Protein AF-A0A0K2TD18-F1 (afdb_monomer_lite)

Organism: Lepeophtheirus salmonis (NCBI:txid72036)

pLDDT: mean 83.86, std 19.03, range [32.25, 98.62]

Secondary structure (DSSP, 8-state):
-TTTTGGG-SB--HHHHHHHHHHHHHHHHHS---HHHHHHHHHHHHHHHH-S--BHHHHHHHHHHHHHHH-TTTTS-SS-STT--SSTTSSHHHHHHHHHHHHHHHHHHHH--GGGGSTT---HHHHHHHHHHHHT-S-HHHHHHHHHHHHHH-S---SHHHHHHHHHHHHHHHHHHHTT-TTS-TTS---SSSPTTT-GGGG-SS-SEEETTEEE-HHHHHHHHHHHHSGGGS-------PPPP---HHHHHHHHHHHTT----HHHHHHHHHHHHTT--

Foldseek 3Di:
DLQDQLLPDQWDDQLLLVLLLLLLVLCLQQPPADPLVNVLSVQLNVVSVVDSIDGSVVSNVSNVVSCVVRVRCPLPDPADDPQHFPDPLAGPPVVVLLLVLLSSLLSCLVVHAPQLVDPPGAGSSQSSNLSCLCNGVPPPVVSVLLVVLLVVVPDGDSHSLVSNVSSLQSVLVVLVVCAVPPRAGPVHGRDSPPDCVLQVQQQDPVAPDDGPNGGGNSVSVSVSSSVCNPPVNDPPPPPPCPDDDDDDPLVVVLSVCSNVVVDPDPVVNVVSVVVVVVVVD

Radius of gyration: 20.21 Å; chains: 1; bounding box: 44×47×54 Å

Sequence (281 aa):
MLTVEVPMYSKMKEGRYASLRFFLTTLIKYLPLRIEILRTILELRNLVDEQSSFNKTVYQNKLNELNEKYDPFSRTPSEWKGCKGSSPYFRGYPCGVWTLFHVLSVSSFIHGDPMLMSEVSSSTVAMAILEYVKNFFSCRHCAKNFMKKVDSIGHLPSNPTDVILWIWKIHNMANEKLRGDPTEDPKHLKIIWPSETNCPKCRSSEGSLEALGYDWSKKELIDYITNVYKEESINRLSATLVPKEQGNDDEDKLVTDILDGNLGSKEAIIKRLRKYCSKFA

Structure (mmCIF, N/CA/C/O backbone):
data_AF-A0A0K2TD18-F1
#
_entry.id   AF-A0A0K2TD18-F1
#
loop_
_atom_site.group_PDB
_atom_site.id
_atom_site.type_symbol
_atom_site.label_atom_id
_atom_site.label_alt_id
_atom_site.label_comp_id
_atom_site.label_asym_id
_atom_site.label_entity_id
_atom_site.label_seq_id
_atom_site.pdbx_PDB_ins_code
_atom_site.Cartn_x
_atom_site.Cartn_y
_atom_site.Cartn_z
_atom_site.occupancy
_atom_site.B_iso_or_equiv
_atom_site.auth_seq_id
_atom_site.auth_comp_id
_atom_site.auth_asym_id
_atom_site.auth_atom_id
_atom_site.pdbx_PDB_model_num
ATOM 1 N N . MET A 1 1 ? -9.717 -0.403 3.807 1.00 92.69 1 MET A N 1
ATOM 2 C CA . MET A 1 1 ? -8.908 -0.826 4.968 1.00 92.69 1 MET A CA 1
ATOM 3 C C . MET A 1 1 ? -9.626 -0.552 6.287 1.00 92.69 1 MET A C 1
ATOM 5 O O . MET A 1 1 ? -10.265 -1.470 6.784 1.00 92.69 1 MET A O 1
ATOM 9 N N . LEU A 1 2 ? -9.611 0.681 6.814 1.00 92.31 2 LEU A N 1
ATOM 10 C CA . LEU A 1 2 ? -10.117 1.004 8.164 1.00 92.31 2 LEU A CA 1
ATOM 11 C C . LEU A 1 2 ? -11.630 0.803 8.342 1.00 92.31 2 LEU A C 1
ATOM 13 O O . LEU A 1 2 ? -12.069 0.279 9.354 1.00 92.31 2 LEU A O 1
ATOM 17 N N . THR A 1 3 ? -12.430 1.174 7.344 1.00 91.12 3 THR A N 1
ATOM 18 C CA . THR A 1 3 ? -13.898 1.206 7.468 1.00 91.12 3 THR A CA 1
ATOM 19 C C . THR A 1 3 ? -14.592 -0.120 7.158 1.00 91.12 3 THR A C 1
ATOM 21 O O . THR A 1 3 ? -15.743 -0.316 7.535 1.00 91.12 3 THR A O 1
ATOM 24 N N . VAL A 1 4 ? -13.902 -1.041 6.479 1.00 91.56 4 VAL A N 1
ATOM 25 C CA . VAL A 1 4 ? -14.486 -2.298 5.981 1.00 91.56 4 VAL A CA 1
ATOM 26 C C . VAL A 1 4 ? -13.697 -3.501 6.482 1.00 91.56 4 VAL A C 1
ATOM 28 O O . VAL A 1 4 ? -14.215 -4.292 7.260 1.00 91.56 4 VAL A O 1
ATOM 31 N N . GLU A 1 5 ? -12.430 -3.639 6.083 1.00 93.06 5 GLU A N 1
ATOM 32 C CA . GLU A 1 5 ? -11.642 -4.854 6.343 1.00 93.06 5 GLU A CA 1
ATOM 33 C C . GLU A 1 5 ? -11.299 -5.053 7.821 1.00 93.06 5 GLU A C 1
ATOM 35 O O . GLU A 1 5 ? -11.377 -6.172 8.324 1.00 93.06 5 GLU A O 1
ATOM 40 N N . VAL A 1 6 ? -10.962 -3.979 8.538 1.00 90.06 6 VAL A N 1
ATOM 41 C CA . VAL A 1 6 ? -10.694 -4.053 9.981 1.00 90.06 6 VAL A CA 1
ATOM 42 C C . VAL A 1 6 ? -11.944 -4.492 10.770 1.00 90.06 6 VAL A C 1
ATOM 44 O O . VAL A 1 6 ? -11.863 -5.498 11.482 1.00 90.06 6 VAL A O 1
ATOM 47 N N . PRO A 1 7 ? -13.123 -3.852 10.616 1.00 88.31 7 PRO A N 1
ATOM 48 C CA . PRO A 1 7 ? -14.338 -4.257 11.325 1.00 88.31 7 PRO A CA 1
ATOM 49 C C . PRO A 1 7 ? -15.033 -5.503 10.748 1.00 88.31 7 PRO A C 1
ATOM 51 O O . PRO A 1 7 ? -16.073 -5.907 11.269 1.00 88.31 7 PRO A O 1
ATOM 54 N N . MET A 1 8 ? -14.517 -6.154 9.696 1.00 85.50 8 MET A N 1
ATOM 55 C CA . MET A 1 8 ? -15.109 -7.406 9.189 1.00 85.50 8 MET A CA 1
ATOM 56 C C . MET A 1 8 ? -15.037 -8.555 10.207 1.00 85.50 8 MET A C 1
ATOM 58 O O . MET A 1 8 ? -15.851 -9.477 10.149 1.00 85.50 8 MET A O 1
ATOM 62 N N . TYR A 1 9 ? -14.098 -8.515 11.153 1.00 77.19 9 TYR A N 1
ATOM 63 C CA . TYR A 1 9 ? -13.868 -9.597 12.108 1.00 77.19 9 TYR A CA 1
ATOM 64 C C . TYR A 1 9 ? -14.636 -9.371 13.413 1.00 77.19 9 TYR A C 1
ATOM 66 O O . TYR A 1 9 ? -14.391 -8.409 14.133 1.00 77.19 9 TYR A O 1
ATOM 74 N N . SER A 1 10 ? -15.544 -10.293 13.747 1.00 66.12 10 SER A N 1
ATOM 75 C CA . SER A 1 10 ? -16.427 -10.195 14.923 1.00 66.12 10 SER A CA 1
ATOM 76 C C . SER A 1 10 ? -15.686 -10.213 16.266 1.00 66.12 10 SER A C 1
ATOM 78 O O . SER A 1 10 ? -16.084 -9.511 17.196 1.00 66.12 10 SER A O 1
ATOM 80 N N . LYS A 1 11 ? -14.597 -10.987 16.362 1.00 69.31 11 LYS A N 1
ATOM 81 C CA . LYS A 1 11 ? -13.680 -11.021 17.511 1.00 69.31 11 LYS A CA 1
ATOM 82 C C . LYS A 1 11 ? -12.247 -10.761 17.045 1.00 69.31 11 LYS A C 1
ATOM 84 O O . LYS A 1 11 ? -11.697 -11.537 16.249 1.00 69.31 11 LYS A O 1
ATOM 89 N N . MET A 1 12 ? -11.628 -9.700 17.559 1.00 70.44 12 MET A N 1
ATOM 90 C CA . MET A 1 12 ? -10.191 -9.481 17.409 1.00 70.44 12 MET A CA 1
ATOM 91 C C . MET A 1 12 ? -9.455 -10.326 18.450 1.00 70.44 12 MET A C 1
ATOM 93 O O . MET A 1 12 ? -9.564 -10.085 19.646 1.00 70.44 12 MET A O 1
ATOM 97 N N . LYS A 1 13 ? -8.752 -11.368 17.994 1.00 69.44 13 LYS A N 1
ATOM 98 C CA . LYS A 1 13 ? -7.826 -12.132 18.843 1.00 69.44 13 LYS A CA 1
ATOM 99 C C . LYS A 1 13 ? -6.552 -11.306 19.069 1.00 69.44 13 LYS A C 1
ATOM 101 O O . LYS A 1 13 ? -6.218 -10.493 18.209 1.00 69.44 13 LYS A O 1
ATOM 106 N N . GLU A 1 14 ? -5.824 -11.584 20.147 1.00 66.19 14 GLU A N 1
ATOM 107 C CA . GLU A 1 14 ? -4.591 -10.886 20.563 1.00 66.19 14 GLU A CA 1
ATOM 108 C C . GLU A 1 14 ? -3.586 -10.647 19.416 1.00 66.19 14 GLU A C 1
ATOM 110 O O . GLU A 1 14 ? -3.087 -9.539 19.238 1.00 66.19 14 GLU A O 1
ATOM 115 N N . GLY A 1 15 ? -3.374 -11.636 18.538 1.00 73.62 15 GLY A N 1
ATOM 116 C CA . GLY A 1 15 ? -2.503 -11.463 17.367 1.00 73.62 15 GLY A CA 1
ATOM 117 C C . GLY A 1 15 ? -2.979 -10.377 16.389 1.00 73.62 15 GLY A C 1
ATOM 118 O O . GLY A 1 15 ? -2.179 -9.563 15.948 1.00 73.62 15 GLY A O 1
ATOM 119 N N . ARG A 1 16 ? -4.287 -10.293 16.096 1.00 80.25 16 ARG A N 1
ATOM 120 C CA . ARG A 1 16 ? -4.836 -9.272 15.177 1.00 80.25 16 ARG A CA 1
ATOM 121 C C . ARG A 1 16 ? -4.736 -7.868 15.757 1.00 80.25 16 ARG A C 1
ATOM 123 O O . ARG A 1 16 ? -4.552 -6.913 15.010 1.00 80.25 16 ARG A O 1
ATOM 130 N N . TYR A 1 17 ? -4.870 -7.759 17.073 1.00 81.88 17 TYR A N 1
ATOM 131 C CA . TYR A 1 17 ? -4.718 -6.510 17.800 1.00 81.88 17 TYR A CA 1
ATOM 132 C C . TYR A 1 17 ? -3.316 -5.925 17.605 1.00 81.88 17 TYR A C 1
ATOM 134 O O . TYR A 1 17 ? -3.177 -4.786 17.156 1.00 81.88 17 TYR A O 1
ATOM 142 N N . ALA A 1 18 ? -2.287 -6.735 17.867 1.00 84.88 18 ALA A N 1
ATOM 143 C CA . ALA A 1 18 ? -0.902 -6.317 17.713 1.00 84.88 18 ALA A CA 1
ATOM 144 C C . ALA A 1 18 ? -0.615 -5.918 16.257 1.00 84.88 18 ALA A C 1
ATOM 146 O O . ALA A 1 18 ? -0.030 -4.862 16.014 1.00 84.88 18 ALA A O 1
ATOM 147 N N . SER A 1 19 ? -1.118 -6.696 15.289 1.00 89.12 19 SER A N 1
ATOM 148 C CA . SER A 1 19 ? -1.010 -6.377 13.861 1.00 89.12 19 SER A CA 1
ATOM 149 C C . SER A 1 19 ? -1.684 -5.048 13.506 1.00 89.12 19 SER A C 1
ATOM 151 O O . SER A 1 19 ? -1.110 -4.260 12.758 1.00 89.12 19 SER A O 1
ATOM 153 N N . LEU A 1 20 ? -2.882 -4.765 14.035 1.00 91.19 20 LEU A N 1
ATOM 154 C CA . LEU A 1 20 ? -3.583 -3.506 13.773 1.00 91.19 20 LEU A CA 1
ATOM 155 C C . LEU A 1 20 ? -2.832 -2.324 14.379 1.00 91.19 20 LEU A C 1
ATOM 157 O O . LEU A 1 20 ? -2.574 -1.348 13.681 1.00 91.19 20 LEU A O 1
ATOM 161 N N . ARG A 1 21 ? -2.440 -2.426 15.652 1.00 90.56 21 ARG A N 1
ATOM 162 C CA . ARG A 1 21 ? -1.649 -1.408 16.349 1.00 90.56 21 ARG A CA 1
ATOM 163 C C . ARG A 1 21 ? -0.390 -1.050 15.563 1.00 90.56 21 ARG A C 1
ATOM 165 O O . ARG A 1 21 ? -0.095 0.125 15.332 1.00 90.56 21 ARG A O 1
ATOM 172 N N . PHE A 1 22 ? 0.337 -2.079 15.138 1.00 91.44 22 PHE A N 1
ATOM 173 C CA . PHE A 1 22 ? 1.562 -1.944 14.366 1.00 91.44 22 PHE A CA 1
ATOM 174 C C . PHE A 1 22 ? 1.307 -1.312 12.992 1.00 91.44 22 PHE A C 1
ATOM 176 O O . PHE A 1 22 ? 2.011 -0.379 12.598 1.00 91.44 22 PHE A O 1
ATOM 183 N N . PHE A 1 23 ? 0.250 -1.737 12.297 1.00 95.50 23 PHE A N 1
ATOM 184 C CA . PHE A 1 23 ? -0.139 -1.165 11.013 1.00 95.50 23 PHE A CA 1
ATOM 185 C C . PHE A 1 23 ? -0.527 0.317 11.125 1.00 95.50 23 PHE A C 1
ATOM 187 O O . PHE A 1 23 ? 0.007 1.130 10.377 1.00 95.50 23 PHE A O 1
ATOM 194 N N . LEU A 1 24 ? -1.374 0.706 12.089 1.00 95.88 24 LEU A N 1
ATOM 195 C CA . LEU A 1 24 ? -1.751 2.114 12.296 1.00 95.88 24 LEU A CA 1
ATOM 196 C C . LEU A 1 24 ? -0.530 2.983 12.625 1.00 95.88 24 LEU A C 1
ATOM 198 O O . LEU A 1 24 ? -0.389 4.074 12.080 1.00 95.88 24 LEU A O 1
ATOM 202 N N . THR A 1 25 ? 0.385 2.476 13.458 1.00 95.19 25 THR A N 1
ATOM 203 C CA . THR A 1 25 ? 1.647 3.165 13.784 1.00 95.19 25 THR A CA 1
ATOM 204 C C . THR A 1 25 ? 2.512 3.369 12.539 1.00 95.19 25 THR A C 1
ATOM 206 O O . THR A 1 25 ? 3.087 4.438 12.350 1.00 95.19 25 THR A O 1
ATOM 209 N N . THR A 1 26 ? 2.560 2.368 11.658 1.00 95.62 26 THR A N 1
ATOM 210 C CA . THR A 1 26 ? 3.287 2.446 10.383 1.00 95.62 26 THR A CA 1
ATOM 211 C C . THR A 1 26 ? 2.662 3.480 9.446 1.00 95.62 26 THR A C 1
ATOM 213 O O . THR A 1 26 ? 3.390 4.266 8.845 1.00 95.62 26 THR A O 1
ATOM 216 N N . LEU A 1 27 ? 1.326 3.533 9.358 1.00 97.31 27 LEU A N 1
ATOM 217 C CA . LEU A 1 27 ? 0.622 4.541 8.557 1.00 97.31 27 LEU A CA 1
ATOM 218 C C . LEU A 1 27 ? 0.895 5.962 9.056 1.00 97.31 27 LEU A C 1
ATOM 220 O O . LEU A 1 27 ? 1.190 6.828 8.245 1.00 97.31 27 LEU A O 1
ATOM 224 N N . ILE A 1 28 ? 0.826 6.195 10.371 1.00 95.75 28 ILE A N 1
ATOM 225 C CA . ILE A 1 28 ? 1.112 7.511 10.969 1.00 95.75 28 ILE A CA 1
ATOM 226 C C . ILE A 1 28 ? 2.515 7.987 10.591 1.00 95.75 28 ILE A C 1
ATOM 228 O O . ILE A 1 28 ? 2.716 9.170 10.348 1.00 95.75 28 ILE A O 1
ATOM 232 N N . LYS A 1 29 ? 3.481 7.065 10.561 1.00 95.00 29 LYS A N 1
ATOM 233 C CA . LYS A 1 29 ? 4.887 7.398 10.355 1.00 95.00 29 LYS A CA 1
ATOM 234 C C . LYS A 1 29 ? 5.275 7.603 8.889 1.00 95.00 29 LYS A C 1
ATOM 236 O O . LYS A 1 29 ? 6.121 8.443 8.615 1.00 95.00 29 LYS A O 1
ATOM 241 N N . TYR A 1 30 ? 4.718 6.809 7.976 1.00 95.62 30 TYR A N 1
ATOM 242 C CA . TYR A 1 30 ? 5.211 6.709 6.593 1.00 95.62 30 TYR A CA 1
ATOM 243 C C . TYR A 1 30 ? 4.174 7.056 5.524 1.00 95.62 30 TYR A C 1
ATOM 245 O O . TYR A 1 30 ? 4.434 6.899 4.334 1.00 95.62 30 TYR A O 1
ATOM 253 N N . LEU A 1 31 ? 2.967 7.473 5.898 1.00 94.31 31 LEU A N 1
ATOM 254 C CA . LEU A 1 31 ? 1.977 7.903 4.920 1.00 94.31 31 LEU A CA 1
ATOM 255 C C . LEU A 1 31 ? 1.798 9.424 5.018 1.00 94.31 31 LEU A C 1
ATOM 257 O O . LEU A 1 31 ? 1.479 9.909 6.103 1.00 94.31 31 LEU A O 1
ATOM 261 N N . PRO A 1 32 ? 1.939 10.182 3.913 1.00 90.50 32 PRO A N 1
ATOM 262 C CA . PRO A 1 32 ? 1.628 11.609 3.892 1.00 90.50 32 PRO A CA 1
ATOM 263 C C . PRO A 1 32 ? 0.113 11.820 3.991 1.00 90.50 32 PRO A C 1
ATOM 265 O O . PRO A 1 32 ? -0.620 11.906 3.001 1.00 90.50 32 PRO A O 1
ATOM 268 N N . LEU A 1 33 ? -0.373 11.816 5.227 1.00 90.44 33 LEU A N 1
ATOM 269 C CA . LEU A 1 33 ? -1.784 11.860 5.573 1.00 90.44 33 LEU A CA 1
ATOM 270 C C . LEU A 1 33 ? -2.296 13.297 5.622 1.00 90.44 33 LEU A C 1
ATOM 272 O O . LEU A 1 33 ? -1.648 14.198 6.148 1.00 90.44 33 LEU A O 1
ATOM 276 N N . ARG A 1 34 ? -3.533 13.497 5.157 1.00 91.25 34 ARG A N 1
ATOM 277 C CA . ARG A 1 34 ? -4.277 14.715 5.494 1.00 91.25 34 ARG A CA 1
ATOM 278 C C . ARG A 1 34 ? -4.572 14.735 6.993 1.00 91.25 34 ARG A C 1
ATOM 280 O O . ARG A 1 34 ? -4.788 13.676 7.588 1.00 91.25 34 ARG A O 1
ATOM 287 N N . ILE A 1 35 ? -4.639 15.931 7.572 1.00 91.12 35 ILE A N 1
ATOM 288 C CA . ILE A 1 35 ? -4.815 16.131 9.015 1.00 91.12 35 ILE A CA 1
ATOM 289 C C . ILE A 1 35 ? -6.038 15.392 9.575 1.00 91.12 35 ILE A C 1
ATOM 291 O O . ILE A 1 35 ? -5.959 14.789 10.643 1.00 91.12 35 ILE A O 1
ATOM 295 N N . GLU A 1 36 ? -7.145 15.357 8.831 1.00 94.50 36 GLU A N 1
ATOM 296 C CA . GLU A 1 36 ? -8.386 14.715 9.271 1.00 94.50 36 GLU A CA 1
ATOM 297 C C . GLU A 1 36 ? -8.219 13.188 9.381 1.00 94.50 36 GLU A C 1
ATOM 299 O O . GLU A 1 36 ? -8.669 12.551 10.338 1.00 94.50 36 GLU A O 1
ATOM 304 N N . ILE A 1 37 ? -7.490 12.594 8.429 1.00 94.88 37 ILE A N 1
ATOM 305 C CA . ILE A 1 37 ? -7.178 11.160 8.421 1.00 94.88 37 ILE A CA 1
ATOM 306 C C . ILE A 1 37 ? -6.146 10.837 9.507 1.00 94.88 37 ILE A C 1
ATOM 308 O O . ILE A 1 37 ? -6.293 9.833 10.203 1.00 94.88 37 ILE A O 1
ATOM 312 N N . LEU A 1 38 ? -5.129 11.685 9.688 1.00 95.25 38 LEU A N 1
ATOM 313 C CA . LEU A 1 38 ? -4.116 11.510 10.730 1.00 95.25 38 LEU A CA 1
ATOM 314 C C . LEU A 1 38 ? -4.749 11.494 12.128 1.00 95.25 38 LEU A C 1
ATOM 316 O O . LEU A 1 38 ? -4.508 10.555 12.885 1.00 95.25 38 LEU A O 1
ATOM 320 N N . ARG A 1 39 ? -5.605 12.476 12.445 1.00 96.19 39 ARG A N 1
ATOM 321 C CA . ARG A 1 39 ? -6.344 12.533 13.720 1.00 96.19 39 ARG A CA 1
ATOM 322 C C . ARG A 1 39 ? -7.189 11.277 13.934 1.00 96.19 39 ARG A C 1
ATOM 324 O O . ARG A 1 39 ? -7.126 10.665 14.996 1.00 96.19 39 ARG A O 1
ATOM 331 N N . THR A 1 40 ? -7.892 10.833 12.894 1.00 96.69 40 THR A N 1
ATOM 332 C CA . THR A 1 40 ? -8.677 9.591 12.934 1.00 96.69 40 THR A CA 1
ATOM 333 C C . THR A 1 40 ? -7.804 8.370 13.244 1.00 96.69 40 THR A C 1
ATOM 335 O O . THR A 1 40 ? -8.148 7.566 14.106 1.00 96.69 40 THR A O 1
ATOM 338 N N . ILE A 1 41 ? -6.657 8.214 12.577 1.00 96.69 41 ILE A N 1
ATOM 339 C CA . ILE A 1 41 ? -5.764 7.066 12.792 1.00 96.69 41 ILE A CA 1
ATOM 340 C C . ILE A 1 41 ? -5.114 7.113 14.183 1.00 96.69 41 ILE A C 1
ATOM 342 O O . ILE A 1 41 ? -4.967 6.061 14.804 1.00 96.69 41 ILE A O 1
ATOM 346 N N . LEU A 1 42 ? -4.761 8.297 14.691 1.00 96.12 42 LEU A N 1
ATOM 347 C CA . LEU A 1 42 ? -4.226 8.468 16.046 1.00 96.12 42 LEU A CA 1
ATOM 348 C C . LEU A 1 42 ? -5.236 8.031 17.110 1.00 96.12 42 LEU A C 1
ATOM 350 O O . LEU A 1 42 ? -4.894 7.239 17.982 1.00 96.12 42 LEU A O 1
ATOM 354 N N . GLU A 1 43 ? -6.485 8.476 16.999 1.00 95.81 43 GLU A N 1
ATOM 355 C CA . GLU A 1 43 ? -7.570 8.090 17.908 1.00 95.81 43 GLU A CA 1
ATOM 356 C C . GLU A 1 43 ? -7.882 6.591 17.834 1.00 95.81 43 GLU A C 1
ATOM 358 O O . GLU A 1 43 ? -8.048 5.934 18.861 1.00 95.81 43 GLU A O 1
ATOM 363 N N . LEU A 1 44 ? -7.894 6.010 16.629 1.00 94.00 44 LEU A N 1
ATOM 364 C CA . LEU A 1 44 ? -8.029 4.561 16.468 1.00 94.00 44 LEU A CA 1
ATOM 365 C C . LEU A 1 44 ? -6.842 3.813 17.080 1.00 94.00 44 LEU A C 1
ATOM 367 O O . LEU A 1 44 ? -7.038 2.757 17.674 1.00 94.00 44 LEU A O 1
ATOM 371 N N . ARG A 1 45 ? -5.616 4.338 16.970 1.00 93.62 45 ARG A N 1
ATOM 372 C CA . ARG A 1 45 ? -4.443 3.738 17.616 1.00 93.62 45 ARG A CA 1
ATOM 373 C C . ARG A 1 45 ? -4.546 3.828 19.134 1.00 93.62 45 ARG A C 1
ATOM 375 O O . ARG A 1 45 ? -4.188 2.861 19.789 1.00 93.62 45 ARG A O 1
ATOM 382 N N . ASN A 1 46 ? -5.036 4.936 19.685 1.00 92.38 46 ASN A N 1
ATOM 383 C CA . ASN A 1 46 ? -5.232 5.090 21.128 1.00 92.38 46 ASN A CA 1
ATOM 384 C C . ASN A 1 46 ? -6.292 4.118 21.656 1.00 92.38 46 ASN A C 1
ATOM 386 O O . ASN A 1 46 ? -6.031 3.427 22.634 1.00 92.38 46 ASN A O 1
ATOM 390 N N . LEU A 1 47 ? -7.424 3.974 20.952 1.00 90.06 47 LEU A N 1
ATOM 391 C CA . LEU A 1 47 ? -8.430 2.956 21.276 1.00 90.06 47 LEU A CA 1
ATOM 392 C C . LEU A 1 47 ? -7.801 1.561 21.342 1.00 90.06 47 LEU A C 1
ATOM 394 O O . LEU A 1 47 ? -8.100 0.777 22.239 1.00 90.06 47 LEU A O 1
ATOM 398 N N . VAL A 1 48 ? -6.950 1.247 20.363 1.00 87.25 48 VAL A N 1
ATOM 399 C CA . VAL A 1 48 ? -6.206 -0.009 20.337 1.00 87.25 48 VAL A CA 1
ATOM 400 C C . VAL A 1 48 ? -5.281 -0.048 21.568 1.00 87.25 48 VAL A C 1
ATOM 402 O O . VAL A 1 48 ? -5.402 -0.945 22.382 1.00 87.25 48 VAL A O 1
ATOM 405 N N . ASP A 1 49 ? -4.435 0.939 21.832 1.00 85.88 49 ASP A N 1
ATOM 406 C CA . ASP A 1 49 ? -3.525 0.924 22.995 1.00 85.88 49 ASP A CA 1
ATOM 407 C C . ASP A 1 49 ? -4.218 0.738 24.361 1.00 85.88 49 ASP A C 1
ATOM 409 O O . ASP A 1 49 ? -3.669 0.069 25.235 1.00 85.88 49 ASP A O 1
ATOM 413 N N . GLU A 1 50 ? -5.416 1.292 24.542 1.00 83.38 50 GLU A N 1
ATOM 414 C CA . GLU A 1 50 ? -6.173 1.227 25.799 1.00 83.38 50 GLU A CA 1
ATOM 415 C C . GLU A 1 50 ? -6.917 -0.101 26.007 1.00 83.38 50 GLU A C 1
ATOM 417 O O . GLU A 1 50 ? -7.195 -0.492 27.142 1.00 83.38 50 GLU A O 1
ATOM 422 N N . GLN A 1 51 ? -7.254 -0.807 24.928 1.00 72.00 51 GLN A N 1
ATOM 423 C CA . GLN A 1 51 ? -8.085 -2.008 24.971 1.00 72.00 51 GLN A CA 1
ATOM 424 C C . GLN A 1 51 ? -7.248 -3.244 24.636 1.00 72.00 51 GLN A C 1
ATOM 426 O O . GLN A 1 51 ? -6.855 -3.446 23.492 1.00 72.00 51 GLN A O 1
ATOM 431 N N . SER A 1 52 ? -7.050 -4.151 25.596 1.00 61.22 52 SER A N 1
ATOM 432 C CA . SER A 1 52 ? -6.384 -5.444 25.342 1.00 61.22 52 SER A CA 1
ATOM 433 C C . SER A 1 52 ? -7.198 -6.378 24.431 1.00 61.22 52 SER A C 1
ATOM 435 O O . SER A 1 52 ? -6.662 -7.311 23.834 1.00 61.22 52 SER A O 1
ATOM 437 N N . SER A 1 53 ? -8.502 -6.119 24.287 1.00 64.62 53 SER A N 1
ATOM 438 C CA . SER A 1 53 ? -9.368 -6.715 23.273 1.00 64.62 53 SER A CA 1
ATOM 439 C C . SER A 1 53 ? -10.593 -5.829 23.060 1.00 64.62 53 SER A C 1
ATOM 441 O O . SER A 1 53 ? -11.145 -5.307 24.023 1.00 64.62 53 SER A O 1
ATOM 443 N N . PHE A 1 54 ? -11.061 -5.691 21.819 1.00 68.69 54 PHE A N 1
ATOM 444 C CA . PHE A 1 54 ? -12.344 -5.050 21.547 1.00 68.69 54 PHE A CA 1
ATOM 445 C C . PHE A 1 54 ? -13.177 -5.885 20.573 1.00 68.69 54 PHE A C 1
ATOM 447 O O . PHE A 1 54 ? -12.663 -6.581 19.688 1.00 68.69 54 PHE A O 1
ATOM 454 N N . ASN A 1 55 ? -14.494 -5.849 20.766 1.00 75.25 55 ASN A N 1
ATOM 455 C CA . ASN A 1 55 ? -15.430 -6.439 19.820 1.00 75.25 55 ASN A CA 1
ATOM 456 C C . ASN A 1 55 ? -15.638 -5.484 18.632 1.00 75.25 55 ASN A C 1
ATOM 458 O O . ASN A 1 55 ? -15.358 -4.286 18.710 1.00 75.25 55 ASN A O 1
ATOM 462 N N . LYS A 1 56 ? -16.142 -6.020 17.517 1.00 82.88 56 LYS A N 1
ATOM 463 C CA . LYS A 1 56 ? -16.448 -5.239 16.310 1.00 82.88 56 LYS A CA 1
ATOM 464 C C . LYS A 1 56 ? -17.250 -3.961 16.611 1.00 82.88 56 LYS A C 1
ATOM 466 O O . LYS A 1 56 ? -16.970 -2.925 16.017 1.00 82.88 56 LYS A O 1
ATOM 471 N N . THR A 1 57 ? -18.205 -4.031 17.538 1.00 87.50 57 THR A N 1
ATOM 472 C CA . THR A 1 57 ? -19.085 -2.915 17.905 1.00 87.50 57 THR A CA 1
ATOM 473 C C . THR A 1 57 ? -18.315 -1.740 18.496 1.00 87.50 57 THR A C 1
ATOM 475 O O . THR A 1 57 ? -18.531 -0.616 18.066 1.00 87.50 57 THR A O 1
ATOM 478 N N . VAL A 1 58 ? -17.370 -1.977 19.411 1.00 88.69 58 VAL A N 1
ATOM 479 C CA . VAL A 1 58 ? -16.548 -0.908 20.010 1.00 88.69 58 VAL A CA 1
ATOM 480 C C . VAL A 1 58 ? -15.766 -0.151 18.933 1.00 88.69 58 VAL A C 1
ATOM 482 O O . VAL A 1 58 ? -15.787 1.077 18.902 1.00 88.69 58 VAL A O 1
ATOM 485 N N . TYR A 1 59 ? -15.138 -0.872 18.001 1.00 89.81 59 TYR A N 1
ATOM 486 C CA . TYR A 1 59 ? -14.407 -0.246 16.895 1.00 89.81 59 TYR A CA 1
ATOM 487 C C . TYR A 1 59 ? -15.319 0.544 15.964 1.00 89.81 59 TYR A C 1
ATOM 489 O O . TYR A 1 59 ? -14.981 1.654 15.571 1.00 89.81 59 TYR A O 1
ATOM 497 N N . GLN A 1 60 ? -16.471 -0.025 15.599 1.00 90.94 60 GLN A N 1
ATOM 498 C CA . GLN A 1 60 ? -17.431 0.646 14.725 1.00 90.94 60 GLN A CA 1
ATOM 499 C C . GLN A 1 60 ? -18.008 1.902 15.377 1.00 90.94 60 GLN A C 1
ATOM 501 O O . GLN A 1 60 ? -18.107 2.923 14.707 1.00 90.94 60 GLN A O 1
ATOM 506 N N . ASN A 1 61 ? -18.316 1.859 16.674 1.00 93.12 61 ASN A N 1
ATOM 507 C CA . ASN A 1 61 ? -18.797 3.022 17.413 1.00 93.12 61 ASN A CA 1
ATOM 508 C C . ASN A 1 61 ? -17.746 4.133 17.429 1.00 93.12 61 ASN A C 1
ATOM 510 O O . ASN A 1 61 ? -18.066 5.264 17.074 1.00 93.12 61 ASN A O 1
ATOM 514 N N . LYS A 1 62 ? -16.483 3.805 17.744 1.00 93.81 62 LYS A N 1
ATOM 515 C CA . LYS A 1 62 ? -15.399 4.795 17.697 1.00 93.81 62 LYS A CA 1
ATOM 516 C C . LYS A 1 62 ? -15.188 5.329 16.282 1.00 93.81 62 LYS A C 1
ATOM 518 O O . LYS A 1 62 ? -14.981 6.518 16.100 1.00 93.81 62 LYS A O 1
ATOM 523 N N . LEU A 1 63 ? -15.258 4.478 15.261 1.00 93.94 63 LEU A N 1
ATOM 524 C CA . LEU A 1 63 ? -15.132 4.919 13.874 1.00 93.94 63 LEU A CA 1
ATOM 525 C C . LEU A 1 63 ? -16.272 5.866 13.464 1.00 93.94 63 LEU A C 1
ATOM 527 O O . LEU A 1 63 ? -16.008 6.838 12.766 1.00 93.94 63 LEU A O 1
ATOM 531 N N . ASN A 1 64 ? -17.508 5.611 13.898 1.00 95.62 64 ASN A N 1
ATOM 532 C CA . ASN A 1 64 ? -18.647 6.496 13.641 1.00 95.62 64 ASN A CA 1
ATOM 533 C C . ASN A 1 64 ? -18.463 7.853 14.330 1.00 95.62 64 ASN A C 1
ATOM 535 O O . ASN A 1 64 ? -18.563 8.874 13.660 1.00 95.62 64 ASN A O 1
ATOM 539 N N . GLU A 1 65 ? -18.087 7.857 15.613 1.00 97.31 65 GLU A N 1
ATOM 540 C CA . GLU A 1 65 ? -17.737 9.075 16.361 1.00 97.31 65 GLU A CA 1
ATOM 541 C C . GLU A 1 65 ? -16.661 9.891 15.625 1.00 97.31 65 GLU A C 1
ATOM 543 O O . GLU A 1 65 ? -16.796 11.097 15.435 1.00 97.31 65 GLU A O 1
ATOM 548 N N . LEU A 1 66 ? -15.595 9.235 15.156 1.00 97.00 66 LEU A N 1
ATOM 549 C CA . LEU A 1 66 ? -14.505 9.903 14.440 1.00 97.00 66 LEU A CA 1
ATOM 550 C C . LEU A 1 66 ? -14.918 10.394 13.047 1.00 97.00 66 LEU A C 1
ATOM 552 O O . LEU A 1 66 ? -14.414 11.424 12.602 1.00 97.00 66 LEU A O 1
ATOM 556 N N . ASN A 1 67 ? -15.823 9.689 12.365 1.00 95.25 67 ASN A N 1
ATOM 557 C CA . ASN A 1 67 ? -16.375 10.142 11.090 1.00 95.25 67 ASN A CA 1
ATOM 558 C C . ASN A 1 67 ? -17.234 11.395 11.272 1.00 95.25 67 ASN A C 1
ATOM 560 O O . ASN A 1 67 ? -17.106 12.317 10.477 1.00 95.25 67 ASN A O 1
ATOM 564 N N . GLU A 1 68 ? -18.052 11.459 12.322 1.00 96.69 68 GLU A N 1
ATOM 565 C CA . GLU A 1 68 ? -18.826 12.660 12.660 1.00 96.69 68 GLU A CA 1
ATOM 566 C C . GLU A 1 68 ? -17.911 13.820 13.074 1.00 96.69 68 GLU A C 1
ATOM 568 O O . GLU A 1 68 ? -18.141 14.963 12.687 1.00 96.69 68 GLU A O 1
ATOM 573 N N . LYS A 1 69 ? -16.844 13.528 13.827 1.00 97.12 69 LYS A N 1
ATOM 574 C CA . LYS A 1 69 ? -15.930 14.541 14.369 1.00 97.12 69 LYS A CA 1
ATOM 575 C C . LYS A 1 69 ? -14.970 15.131 13.337 1.00 97.12 69 LYS A C 1
ATOM 577 O O . LYS A 1 69 ? -14.697 16.327 13.376 1.00 97.12 69 LYS A O 1
ATOM 582 N N . TYR A 1 70 ? -14.383 14.298 12.479 1.00 95.88 70 TYR A N 1
ATOM 583 C CA . TYR A 1 70 ? -13.299 14.711 11.579 1.00 95.88 70 TYR A CA 1
ATOM 584 C C . TYR A 1 70 ? -13.656 14.640 10.098 1.00 95.88 70 TYR A C 1
ATOM 586 O O . TYR A 1 70 ? -12.902 15.178 9.291 1.00 95.88 70 TYR A O 1
ATOM 594 N N . ASP A 1 71 ? -14.737 13.944 9.737 1.00 95.19 71 ASP A N 1
ATOM 595 C CA . ASP A 1 71 ? -15.115 13.629 8.356 1.00 95.19 71 ASP A CA 1
ATOM 596 C C . ASP A 1 71 ? -13.897 13.309 7.453 1.00 95.19 71 ASP A C 1
ATOM 598 O O . ASP A 1 71 ? -13.630 13.971 6.435 1.00 95.1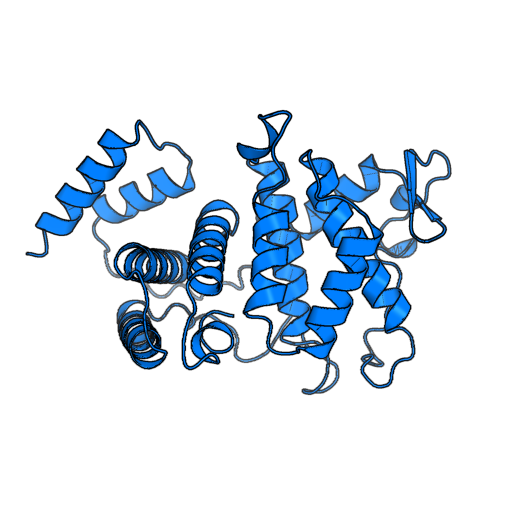9 71 ASP A O 1
ATOM 602 N N . PRO A 1 72 ? -13.080 12.306 7.844 1.00 94.00 72 PRO A N 1
ATOM 603 C CA . PRO A 1 72 ? -11.743 12.110 7.288 1.00 94.00 72 PRO A CA 1
ATOM 604 C C . PRO A 1 72 ? -11.762 11.765 5.796 1.00 94.00 72 PRO A C 1
ATOM 606 O O . PRO A 1 72 ? -10.779 11.999 5.085 1.00 94.00 72 PRO A O 1
ATOM 609 N N . PHE A 1 73 ? -12.879 11.231 5.300 1.00 90.69 73 PHE A N 1
ATOM 610 C CA . PHE A 1 73 ? -13.039 10.762 3.926 1.00 90.69 73 PHE A CA 1
ATOM 611 C C . PHE A 1 73 ? -13.948 11.653 3.063 1.00 90.69 73 PHE A C 1
ATOM 613 O O . PHE A 1 73 ? -14.127 11.331 1.893 1.00 90.69 73 PHE A O 1
ATOM 620 N N . SER A 1 74 ? -14.434 12.796 3.563 1.00 90.44 74 SER A N 1
ATOM 621 C CA . SER A 1 74 ? -15.207 13.796 2.790 1.00 90.44 74 SER A CA 1
ATOM 622 C C . SER A 1 74 ? -14.616 14.137 1.424 1.00 90.44 74 SER A C 1
ATOM 624 O O . SER A 1 74 ? -15.315 14.216 0.418 1.00 90.44 74 SER A O 1
ATOM 626 N N . ARG A 1 75 ? -13.296 14.348 1.383 1.00 88.81 75 ARG A N 1
ATOM 627 C CA . ARG A 1 75 ? -12.561 14.730 0.166 1.00 88.81 75 ARG A CA 1
ATOM 628 C C . ARG A 1 75 ? -12.125 13.534 -0.678 1.00 88.81 75 ARG A C 1
ATOM 630 O O . ARG A 1 75 ? -11.393 13.709 -1.651 1.00 88.81 75 ARG A O 1
ATOM 637 N N . THR A 1 76 ? -12.504 12.313 -0.303 1.00 87.50 76 THR A N 1
ATOM 638 C CA . THR A 1 76 ? -12.228 11.128 -1.112 1.00 87.50 76 THR A CA 1
ATOM 639 C C . THR A 1 76 ? -13.157 11.137 -2.328 1.00 87.50 76 THR A C 1
ATOM 641 O O . THR A 1 76 ? -14.374 11.159 -2.157 1.00 87.50 76 THR A O 1
ATOM 644 N N . PRO A 1 77 ? -12.623 11.109 -3.565 1.00 88.12 77 PRO A N 1
ATOM 645 C CA . PRO A 1 77 ? -13.462 11.063 -4.755 1.00 88.12 77 PRO A CA 1
ATOM 646 C C . PRO A 1 77 ? -14.397 9.849 -4.738 1.00 88.12 77 PRO A C 1
ATOM 648 O O . PRO A 1 77 ? -13.975 8.747 -4.385 1.00 88.12 77 PRO A O 1
ATOM 651 N N . SER A 1 78 ? -15.638 10.040 -5.190 1.00 87.19 78 SER A N 1
ATOM 652 C CA . SER A 1 78 ? -16.633 8.963 -5.308 1.00 87.19 78 SER A CA 1
ATOM 653 C C . SER A 1 78 ? -16.210 7.862 -6.286 1.00 87.19 78 SER A C 1
ATOM 655 O O . SER A 1 78 ? -16.612 6.709 -6.142 1.00 87.19 78 SER A O 1
ATOM 657 N N . GLU A 1 79 ? -15.364 8.201 -7.260 1.00 91.31 79 GLU A N 1
ATOM 658 C CA . GLU A 1 79 ? -14.782 7.259 -8.207 1.00 91.31 79 GLU A CA 1
ATOM 659 C C . GLU A 1 79 ? -13.265 7.156 -8.054 1.00 91.31 79 GLU A C 1
ATOM 661 O O . GLU A 1 79 ? -12.556 8.161 -7.929 1.00 91.31 79 GLU A O 1
ATOM 666 N N . TRP A 1 80 ? -12.746 5.937 -8.210 1.00 94.44 80 TRP A N 1
ATOM 667 C CA . TRP A 1 80 ? -11.317 5.715 -8.404 1.00 94.44 80 TRP A CA 1
ATOM 668 C C . TRP A 1 80 ? -10.791 6.546 -9.582 1.00 94.44 80 TRP A C 1
ATOM 670 O O . TRP A 1 80 ? -11.445 6.659 -10.617 1.00 94.44 80 TRP A O 1
ATOM 680 N N . LYS A 1 81 ? -9.588 7.113 -9.430 1.00 93.38 81 LYS A N 1
ATOM 681 C CA . LYS A 1 81 ? -8.869 7.815 -10.506 1.00 93.38 81 LYS A CA 1
ATOM 682 C C . LYS A 1 81 ? -7.799 6.904 -11.109 1.00 93.38 81 LYS A C 1
ATOM 684 O O . LYS A 1 81 ? -8.122 6.088 -11.963 1.00 93.38 81 LYS A O 1
ATOM 689 N N . GLY A 1 82 ? -6.562 6.924 -10.602 1.00 93.31 82 GLY A N 1
ATOM 690 C CA . GLY A 1 82 ? -5.471 6.069 -11.112 1.00 93.31 82 GLY A CA 1
ATOM 691 C C . GLY A 1 82 ? -5.744 4.554 -11.041 1.00 93.31 82 GLY A C 1
ATOM 692 O O . GLY A 1 82 ? -5.213 3.777 -11.837 1.00 93.31 82 GLY A O 1
ATOM 693 N N . CYS A 1 83 ? -6.633 4.134 -10.137 1.00 97.25 83 CYS A N 1
ATOM 694 C CA . CYS A 1 83 ? -7.069 2.745 -9.980 1.00 97.25 83 CYS A CA 1
ATOM 695 C C . CYS A 1 83 ? -8.440 2.431 -10.605 1.00 97.25 83 CYS A C 1
ATOM 697 O O . CYS A 1 83 ? -8.978 1.354 -10.348 1.00 97.25 83 CYS A O 1
ATOM 699 N N . LYS A 1 84 ? -9.019 3.330 -11.417 1.00 97.38 84 LYS A N 1
ATOM 700 C CA . LYS A 1 84 ? -10.279 3.058 -12.128 1.00 97.38 84 LYS A CA 1
ATOM 701 C C . LYS A 1 84 ? -10.094 1.883 -13.089 1.00 97.38 84 LYS A C 1
ATOM 703 O O . LYS A 1 84 ? -9.152 1.886 -13.880 1.00 97.38 84 LYS A O 1
ATOM 708 N N . GLY A 1 85 ? -10.952 0.873 -12.984 1.00 96.94 85 GLY A N 1
ATOM 709 C CA . GLY A 1 85 ? -11.032 -0.218 -13.955 1.00 96.94 85 GLY A CA 1
ATOM 710 C C . GLY A 1 85 ? -11.860 0.164 -15.178 1.00 96.94 85 GLY A C 1
ATOM 711 O O . GLY A 1 85 ? -12.609 1.143 -15.150 1.00 96.94 85 GLY A O 1
ATOM 712 N N . SER A 1 86 ? -11.768 -0.636 -16.238 1.00 96.88 86 SER A N 1
ATOM 713 C CA . SER A 1 86 ? -12.659 -0.533 -17.402 1.00 96.88 86 SER A CA 1
ATOM 714 C C . SER A 1 86 ? -14.116 -0.892 -17.081 1.00 96.88 86 SER A C 1
ATOM 716 O O . SER A 1 86 ? -15.019 -0.501 -17.818 1.00 96.88 86 SER A O 1
ATOM 718 N N . SER A 1 87 ? -14.339 -1.597 -15.968 1.00 95.12 87 SER A N 1
ATOM 719 C CA . SER A 1 87 ? -15.633 -1.986 -15.401 1.00 95.12 87 SER A CA 1
ATOM 720 C C . SER A 1 87 ? -15.547 -1.977 -13.861 1.00 95.12 87 SER A C 1
ATOM 722 O O . SER A 1 87 ? -14.443 -2.147 -13.332 1.00 95.12 87 SER A O 1
ATOM 724 N N . PRO A 1 88 ? -16.662 -1.813 -13.114 1.00 92.75 88 PRO A N 1
ATOM 725 C CA . PRO A 1 88 ? -16.653 -1.771 -11.645 1.00 92.75 88 PRO A CA 1
ATOM 726 C C . PRO A 1 88 ? -16.036 -2.992 -10.945 1.00 92.75 88 PRO A C 1
ATOM 728 O O . PRO A 1 88 ? -15.587 -2.877 -9.807 1.00 92.75 88 PRO A O 1
ATOM 731 N N . TYR A 1 89 ? -16.000 -4.152 -11.609 1.00 91.56 89 TYR A N 1
ATOM 732 C CA . TYR A 1 89 ? -15.423 -5.386 -11.061 1.00 91.56 89 TYR A CA 1
ATOM 733 C C . TYR A 1 89 ? -13.891 -5.444 -11.156 1.00 91.56 89 TYR A C 1
ATOM 735 O O . TYR A 1 89 ? -13.269 -6.284 -10.506 1.00 91.56 89 TYR A O 1
ATOM 743 N N . PHE A 1 90 ? -13.271 -4.565 -11.948 1.00 95.38 90 PHE A N 1
ATOM 744 C CA . PHE A 1 90 ? -11.831 -4.560 -12.177 1.00 95.38 90 PHE A CA 1
ATOM 745 C C . PHE A 1 90 ? -11.104 -3.494 -11.352 1.00 95.38 90 PHE A C 1
ATOM 747 O O . PHE A 1 90 ? -11.610 -2.402 -11.090 1.00 95.38 90 PHE A O 1
ATOM 754 N N . ARG A 1 91 ? -9.840 -3.791 -11.024 1.00 96.19 91 ARG A N 1
ATOM 755 C CA . ARG A 1 91 ? -8.892 -2.870 -10.373 1.00 96.19 91 ARG A CA 1
ATOM 756 C C . ARG A 1 91 ? -9.417 -2.346 -9.032 1.00 96.19 91 ARG A C 1
ATOM 758 O O . ARG A 1 91 ? -9.452 -3.114 -8.079 1.00 96.19 91 ARG A O 1
ATOM 765 N N . GLY A 1 92 ? -9.736 -1.056 -8.922 1.00 96.12 92 GLY A N 1
ATOM 766 C CA . GLY A 1 92 ? -10.331 -0.446 -7.737 1.00 96.12 92 GLY A CA 1
ATOM 767 C C . GLY A 1 92 ? -9.519 -0.678 -6.465 1.00 96.12 92 GLY A C 1
ATOM 768 O O . GLY A 1 92 ? -8.325 -0.374 -6.405 1.00 96.12 92 GLY A O 1
ATOM 769 N N . TY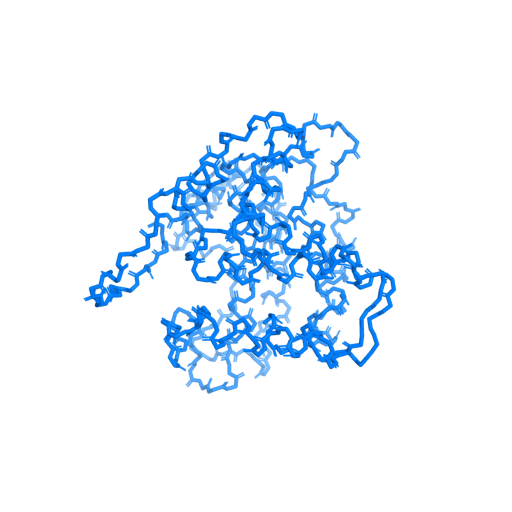R A 1 93 ? -10.176 -1.235 -5.448 1.00 95.69 93 TYR A N 1
ATOM 770 C CA . TYR A 1 93 ? -9.609 -1.395 -4.112 1.00 95.69 93 TYR A CA 1
ATOM 771 C C . TYR A 1 93 ? -8.272 -2.163 -4.086 1.00 95.69 93 TYR A C 1
ATOM 773 O O . TYR A 1 93 ? -7.299 -1.585 -3.602 1.00 95.69 93 TYR A O 1
ATOM 781 N N . PRO A 1 94 ? -8.142 -3.387 -4.647 1.00 95.69 94 PRO A N 1
ATOM 782 C CA . PRO A 1 94 ? -6.851 -4.073 -4.742 1.00 95.69 94 PRO A CA 1
ATOM 783 C C . PRO A 1 94 ? -5.721 -3.241 -5.364 1.00 95.69 94 PRO A C 1
ATOM 785 O O . PRO A 1 94 ? -4.592 -3.299 -4.882 1.00 95.69 94 PRO A O 1
ATOM 788 N N . CYS A 1 95 ? -6.008 -2.445 -6.402 1.00 98.00 95 CYS A N 1
ATOM 789 C CA . CYS A 1 95 ? -5.016 -1.539 -6.990 1.00 98.00 95 CYS A CA 1
ATOM 790 C C . CYS A 1 95 ? -4.571 -0.474 -5.977 1.00 98.00 95 CYS A C 1
ATOM 792 O O . CYS A 1 95 ? -3.374 -0.287 -5.782 1.00 98.00 95 CYS A O 1
ATOM 794 N N . GLY A 1 96 ? -5.518 0.155 -5.272 1.00 96.81 96 GLY A N 1
ATOM 795 C CA . GLY A 1 96 ? -5.211 1.151 -4.244 1.00 96.81 96 GLY A CA 1
ATOM 796 C C . GLY A 1 96 ? -4.405 0.582 -3.071 1.00 96.81 96 GLY A C 1
ATOM 797 O O . GLY A 1 96 ? -3.521 1.260 -2.554 1.00 96.81 96 GLY A O 1
ATOM 798 N N . VAL A 1 97 ? -4.655 -0.675 -2.685 1.00 97.69 97 VAL A N 1
ATOM 799 C CA . VAL A 1 97 ? -3.869 -1.380 -1.656 1.00 97.69 97 VAL A CA 1
ATOM 800 C C . VAL A 1 97 ? -2.411 -1.550 -2.091 1.00 97.69 97 VAL A C 1
ATOM 802 O O . VAL A 1 97 ? -1.506 -1.225 -1.326 1.00 97.69 97 VAL A O 1
ATOM 805 N N . TRP A 1 98 ? -2.168 -1.997 -3.325 1.00 98.44 98 TRP A N 1
ATOM 806 C CA . TRP A 1 98 ? -0.806 -2.102 -3.852 1.00 98.44 98 TRP A CA 1
ATOM 807 C C . TRP A 1 98 ? -0.103 -0.749 -3.948 1.00 98.44 98 TRP A C 1
ATOM 809 O O . TRP A 1 98 ? 1.068 -0.649 -3.590 1.00 98.44 98 TRP A O 1
ATOM 819 N N . THR A 1 99 ? -0.809 0.292 -4.399 1.00 98.19 99 THR A N 1
ATOM 820 C CA . THR A 1 99 ? -0.276 1.660 -4.421 1.00 98.19 99 THR A CA 1
ATOM 821 C C . THR A 1 99 ? 0.124 2.114 -3.021 1.00 98.19 99 THR A C 1
ATOM 823 O O . THR A 1 99 ? 1.224 2.627 -2.852 1.00 98.19 99 THR A O 1
ATOM 826 N N . LEU A 1 100 ? -0.714 1.875 -2.007 1.00 97.94 100 LEU A N 1
ATOM 827 C CA . LEU A 1 100 ? -0.391 2.209 -0.621 1.00 97.94 100 LEU A CA 1
ATOM 828 C C . LEU A 1 100 ? 0.885 1.504 -0.143 1.00 97.94 100 LEU A C 1
ATOM 830 O O . LEU A 1 100 ? 1.748 2.144 0.446 1.00 97.94 100 LEU A O 1
ATOM 834 N N . PHE A 1 101 ? 1.022 0.201 -0.394 1.00 98.56 101 PHE A N 1
ATOM 835 C CA . PHE A 1 101 ? 2.207 -0.553 0.027 1.00 98.56 101 PHE A CA 1
ATOM 836 C C . PHE A 1 101 ? 3.492 -0.034 -0.622 1.00 98.56 101 PHE A C 1
ATOM 838 O O . PHE A 1 101 ? 4.514 0.085 0.052 1.00 98.56 101 PHE A O 1
ATOM 845 N N . HIS A 1 102 ? 3.423 0.343 -1.900 1.00 98.56 102 HIS A N 1
ATOM 846 C CA . HIS A 1 102 ? 4.539 0.979 -2.594 1.00 98.56 102 HIS A CA 1
ATOM 847 C C . HIS A 1 102 ? 4.889 2.350 -2.007 1.00 98.56 102 HIS A C 1
ATOM 849 O O . HIS A 1 102 ? 6.061 2.593 -1.722 1.00 98.56 102 HIS A O 1
ATOM 855 N N . VAL A 1 103 ? 3.893 3.200 -1.732 1.00 98.38 103 VAL A N 1
ATOM 856 C CA . VAL A 1 103 ? 4.102 4.499 -1.062 1.00 98.38 103 VAL A CA 1
ATOM 857 C C . VAL A 1 103 ? 4.764 4.319 0.304 1.00 98.38 103 VAL A C 1
ATOM 859 O O . VAL A 1 103 ? 5.745 4.999 0.585 1.00 98.38 103 VAL A O 1
ATOM 862 N N . LEU A 1 104 ? 4.305 3.368 1.125 1.00 98.25 104 LEU A N 1
ATOM 863 C CA . LEU A 1 104 ? 4.927 3.088 2.424 1.00 98.25 104 LEU A CA 1
ATOM 864 C C . LEU A 1 104 ? 6.390 2.648 2.271 1.00 98.25 104 LEU A C 1
ATOM 866 O O . LEU A 1 104 ? 7.245 3.113 3.021 1.00 98.25 104 LEU A O 1
ATOM 870 N N . SER A 1 105 ? 6.693 1.783 1.294 1.00 98.12 105 SER A N 1
ATOM 871 C CA . SER A 1 105 ? 8.069 1.323 1.058 1.00 98.12 105 SER A CA 1
ATOM 872 C C . SER A 1 105 ? 9.002 2.480 0.687 1.00 98.12 105 SER A C 1
ATOM 874 O O . SER A 1 105 ? 10.061 2.629 1.295 1.00 98.12 105 SER A O 1
ATOM 876 N N . VAL A 1 106 ? 8.570 3.355 -0.227 1.00 98.31 106 VAL A N 1
ATOM 877 C CA . VAL A 1 106 ? 9.342 4.521 -0.674 1.00 98.31 106 VAL A CA 1
ATOM 878 C C . VAL A 1 106 ? 9.464 5.567 0.432 1.00 98.31 106 VAL A C 1
ATOM 880 O O . VAL A 1 106 ? 10.553 6.083 0.660 1.00 98.31 106 VAL A O 1
ATOM 883 N N . SER A 1 107 ? 8.393 5.837 1.176 1.00 97.38 107 SER A N 1
ATOM 884 C CA . SER A 1 107 ? 8.445 6.754 2.317 1.00 97.38 107 SER A CA 1
ATOM 885 C C . SER A 1 107 ? 9.429 6.261 3.384 1.00 97.38 107 SER A C 1
ATOM 887 O O . SER A 1 107 ? 10.258 7.033 3.860 1.00 97.38 107 SER A O 1
ATOM 889 N N . SER A 1 108 ? 9.435 4.960 3.702 1.00 95.88 108 SER A N 1
ATOM 890 C CA . SER A 1 108 ? 10.410 4.410 4.657 1.00 95.88 108 SER A CA 1
ATOM 891 C C . SER A 1 108 ? 11.853 4.468 4.172 1.00 95.88 108 SER A C 1
ATOM 893 O O . SER A 1 108 ? 12.763 4.621 4.984 1.00 95.88 108 SER A O 1
ATOM 895 N N . PHE A 1 109 ? 12.063 4.396 2.858 1.00 95.94 109 PHE A N 1
ATOM 896 C CA . PHE A 1 109 ? 13.370 4.606 2.254 1.00 95.94 109 PHE A CA 1
ATOM 897 C C . PHE A 1 109 ? 13.825 6.067 2.386 1.00 95.94 109 PHE A C 1
ATOM 899 O O . PHE A 1 109 ? 14.961 6.305 2.783 1.00 95.94 109 PHE A O 1
ATOM 906 N N . ILE A 1 110 ? 12.938 7.032 2.121 1.00 96.06 110 ILE A N 1
ATOM 907 C CA . ILE A 1 110 ? 13.248 8.471 2.168 1.00 96.06 110 ILE A CA 1
ATOM 908 C C . ILE A 1 110 ? 13.464 8.967 3.606 1.00 96.06 110 ILE A C 1
ATOM 910 O O . ILE A 1 110 ? 14.447 9.651 3.878 1.00 96.06 110 ILE A O 1
ATOM 914 N N . HIS A 1 111 ? 12.562 8.634 4.534 1.00 93.12 111 HIS A N 1
ATOM 915 C CA . HIS A 1 111 ? 12.600 9.145 5.914 1.00 93.12 111 HIS A CA 1
ATOM 916 C C . HIS A 1 111 ? 13.394 8.258 6.879 1.00 93.12 111 HIS A C 1
ATOM 918 O O . HIS A 1 111 ? 13.592 8.617 8.040 1.00 93.12 111 HIS A O 1
ATOM 924 N N . GLY A 1 112 ? 13.832 7.090 6.414 1.00 91.12 112 GLY A N 1
ATOM 925 C CA . GLY A 1 112 ? 14.543 6.112 7.218 1.00 91.12 112 GLY A CA 1
ATOM 926 C C . GLY A 1 112 ? 13.627 5.216 8.057 1.00 91.12 112 GLY A C 1
ATOM 927 O O . GLY A 1 112 ? 12.597 5.610 8.622 1.00 91.12 112 GLY A O 1
ATOM 928 N N . ASP A 1 113 ? 14.048 3.962 8.182 1.00 88.81 113 ASP A N 1
ATOM 929 C CA . ASP A 1 113 ? 13.465 2.986 9.092 1.00 88.81 113 ASP A CA 1
ATOM 930 C C . ASP A 1 113 ? 14.442 2.710 10.240 1.00 88.81 113 ASP A C 1
ATOM 932 O O . ASP A 1 113 ? 15.447 2.033 10.027 1.00 88.81 113 ASP A O 1
ATOM 936 N N . PRO A 1 114 ? 14.174 3.207 11.464 1.00 85.00 114 PRO A N 1
ATOM 937 C CA . PRO A 1 114 ? 15.036 2.980 12.618 1.00 85.00 114 PRO A CA 1
ATOM 938 C C . PRO A 1 114 ? 15.245 1.501 12.941 1.00 85.00 114 PRO A C 1
ATOM 940 O O . PRO A 1 114 ? 16.269 1.158 13.523 1.00 85.00 114 PRO A O 1
ATOM 943 N N . MET A 1 115 ? 14.312 0.612 12.568 1.00 80.44 115 MET A N 1
ATOM 944 C CA . MET A 1 115 ? 14.521 -0.828 12.754 1.00 80.44 115 MET A CA 1
ATOM 945 C C . MET A 1 115 ? 15.647 -1.348 11.864 1.00 80.44 115 MET A C 1
ATOM 947 O O . MET A 1 115 ? 16.395 -2.216 12.289 1.00 80.44 115 MET A O 1
ATOM 951 N N . LEU A 1 116 ? 15.857 -0.759 10.689 1.00 82.44 116 LEU A N 1
ATOM 952 C CA . LEU A 1 116 ? 16.935 -1.146 9.778 1.00 82.44 116 LEU A CA 1
ATOM 953 C C . LEU A 1 116 ? 18.318 -0.624 10.211 1.00 82.44 116 LEU A C 1
ATOM 955 O O . LEU A 1 116 ? 19.302 -0.873 9.525 1.00 82.44 116 LEU A O 1
ATOM 959 N N . MET A 1 117 ? 18.411 0.081 11.346 1.00 71.31 117 MET A N 1
ATOM 960 C CA . MET A 1 117 ? 19.688 0.464 11.966 1.00 71.31 117 MET A CA 1
ATOM 961 C C . MET A 1 117 ? 20.249 -0.621 12.901 1.00 71.31 117 MET A C 1
ATOM 963 O O . MET A 1 117 ? 21.366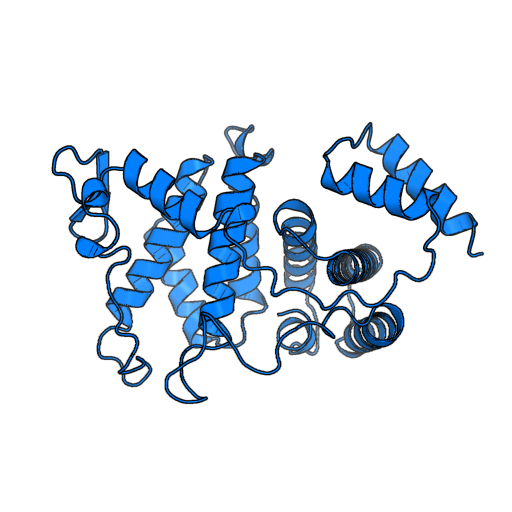 -0.486 13.393 1.00 71.31 117 MET A O 1
ATOM 967 N N . SER A 1 118 ? 19.483 -1.681 13.177 1.00 69.94 118 SER A N 1
ATOM 968 C CA . SER A 1 118 ? 19.902 -2.822 13.995 1.00 69.94 118 SER A CA 1
ATOM 969 C C . SER A 1 118 ? 20.160 -4.037 13.104 1.00 69.94 118 SER A C 1
ATOM 971 O O . SER A 1 118 ? 19.279 -4.437 12.349 1.00 69.94 118 SER A O 1
ATOM 973 N N . GLU A 1 119 ? 21.331 -4.670 13.239 1.00 58.78 119 GLU A N 1
ATOM 974 C CA . GLU A 1 119 ? 21.757 -5.813 12.405 1.00 58.78 119 GLU A CA 1
ATOM 975 C C . GLU A 1 119 ? 20.819 -7.037 12.460 1.00 58.78 119 GLU A C 1
ATOM 977 O O . GLU A 1 119 ? 20.883 -7.907 11.596 1.00 58.78 119 GLU A O 1
ATOM 982 N N . VAL A 1 120 ? 19.934 -7.112 13.460 1.00 61.62 120 VAL A N 1
ATOM 983 C CA . VAL A 1 120 ? 19.065 -8.276 13.724 1.00 61.62 120 VAL A CA 1
ATOM 984 C C . VAL A 1 120 ? 17.601 -8.012 13.333 1.00 61.62 120 VAL A C 1
ATOM 986 O O . VAL A 1 120 ? 16.744 -8.885 13.463 1.00 61.62 120 VAL A O 1
ATOM 989 N N . SER A 1 121 ? 17.273 -6.807 12.863 1.00 73.00 121 SER A N 1
ATOM 990 C CA . SER A 1 121 ? 15.882 -6.374 12.695 1.00 73.00 121 SER A CA 1
ATOM 991 C C . SER A 1 121 ? 15.432 -6.359 11.230 1.00 73.00 121 SER A C 1
ATOM 993 O O . SER A 1 121 ? 16.181 -6.028 10.316 1.00 73.00 121 SER A O 1
ATOM 995 N N . SER A 1 122 ? 14.168 -6.726 11.002 1.00 85.19 122 SER A N 1
ATOM 996 C CA . SER A 1 122 ? 13.501 -6.637 9.693 1.00 85.19 122 SER A CA 1
ATOM 997 C C . SER A 1 122 ? 12.779 -5.297 9.528 1.00 85.19 122 SER A C 1
ATOM 999 O O . SER A 1 122 ? 12.423 -4.656 10.516 1.00 85.19 122 SER A O 1
ATOM 1001 N N . SER A 1 123 ? 12.505 -4.895 8.284 1.00 92.38 123 SER A N 1
ATOM 1002 C CA . SER A 1 123 ? 11.783 -3.649 7.994 1.00 92.38 123 SER A CA 1
ATOM 1003 C C . SER A 1 123 ? 10.418 -3.565 8.685 1.00 92.38 123 SER A C 1
ATOM 1005 O O . SER A 1 123 ? 9.580 -4.468 8.568 1.00 92.38 123 SER A O 1
ATOM 1007 N N . THR A 1 124 ? 10.162 -2.410 9.307 1.00 92.50 124 THR A N 1
ATOM 1008 C CA . THR A 1 124 ? 8.877 -2.023 9.896 1.00 92.50 124 THR A CA 1
ATOM 1009 C C . THR A 1 124 ? 7.759 -2.115 8.858 1.00 92.50 124 THR A C 1
ATOM 1011 O O . THR A 1 124 ? 6.721 -2.732 9.103 1.00 92.50 124 THR A O 1
ATOM 1014 N N . VAL A 1 125 ? 7.977 -1.541 7.670 1.00 95.88 125 VAL A N 1
ATOM 1015 C CA . VAL A 1 125 ? 6.974 -1.500 6.598 1.00 95.88 125 VAL A CA 1
ATOM 1016 C C . VAL A 1 125 ? 6.679 -2.891 6.050 1.00 95.88 125 VAL A C 1
ATOM 1018 O O . VAL A 1 125 ? 5.508 -3.245 5.903 1.00 95.88 125 VAL A O 1
ATOM 1021 N N . ALA A 1 126 ? 7.704 -3.706 5.787 1.00 96.12 126 ALA A N 1
ATOM 1022 C CA . ALA A 1 126 ? 7.492 -5.058 5.270 1.00 96.12 126 ALA A CA 1
ATOM 1023 C C . ALA A 1 126 ? 6.694 -5.925 6.259 1.00 96.12 126 ALA A C 1
ATOM 1025 O O . ALA A 1 126 ? 5.728 -6.586 5.866 1.00 96.12 126 ALA A O 1
ATOM 1026 N N . MET A 1 127 ? 7.033 -5.850 7.551 1.00 94.75 127 MET A N 1
ATOM 1027 C CA . MET A 1 127 ? 6.284 -6.514 8.621 1.00 94.75 127 MET A CA 1
ATOM 1028 C C . MET A 1 127 ? 4.835 -6.023 8.701 1.00 94.75 127 MET A C 1
ATOM 1030 O O . MET A 1 127 ? 3.916 -6.832 8.828 1.00 94.75 127 MET A O 1
ATOM 1034 N N . ALA A 1 128 ? 4.606 -4.713 8.589 1.00 95.75 128 ALA A N 1
ATOM 1035 C CA . ALA A 1 128 ? 3.270 -4.134 8.686 1.00 95.75 128 ALA A CA 1
ATOM 1036 C C . ALA A 1 128 ? 2.376 -4.572 7.522 1.00 95.75 128 ALA A C 1
ATOM 1038 O O . ALA A 1 128 ? 1.213 -4.916 7.733 1.00 95.75 128 ALA A O 1
ATOM 1039 N N . ILE A 1 129 ? 2.927 -4.615 6.304 1.00 97.25 129 ILE A N 1
ATOM 1040 C CA . ILE A 1 129 ? 2.239 -5.129 5.115 1.00 97.25 129 ILE A CA 1
ATOM 1041 C C . ILE A 1 129 ? 1.888 -6.607 5.307 1.00 97.25 129 ILE A C 1
ATOM 1043 O O . ILE A 1 129 ? 0.734 -6.995 5.114 1.00 97.25 129 ILE A O 1
ATOM 1047 N N . LEU A 1 130 ? 2.863 -7.426 5.710 1.00 95.62 130 LEU A N 1
ATOM 1048 C CA . LEU A 1 130 ? 2.682 -8.863 5.917 1.00 95.62 130 LEU A CA 1
ATOM 1049 C C . LEU A 1 130 ? 1.573 -9.140 6.932 1.00 95.62 130 LEU A C 1
ATOM 1051 O O . LEU A 1 130 ? 0.624 -9.877 6.648 1.00 95.62 130 LEU A O 1
ATOM 1055 N N . GLU A 1 131 ? 1.661 -8.510 8.100 1.00 93.88 131 GLU A N 1
ATOM 1056 C CA . GLU A 1 131 ? 0.704 -8.699 9.181 1.00 93.88 131 GLU A CA 1
ATOM 1057 C C . GLU A 1 131 ? -0.680 -8.142 8.825 1.00 93.88 131 GLU A C 1
ATOM 1059 O O . GLU A 1 131 ? -1.691 -8.774 9.147 1.00 93.88 131 GLU A O 1
ATOM 1064 N N . TYR A 1 132 ? -0.766 -7.037 8.079 1.00 95.31 132 TYR A N 1
ATOM 1065 C CA . TYR A 1 132 ? -2.042 -6.549 7.553 1.00 95.31 132 TYR A CA 1
ATOM 1066 C C . TYR A 1 132 ? -2.688 -7.555 6.595 1.00 95.31 132 TYR A C 1
ATOM 1068 O O . TYR A 1 132 ? -3.858 -7.917 6.759 1.00 95.31 132 TYR A O 1
ATOM 1076 N N . VAL A 1 133 ? -1.942 -8.041 5.598 1.00 95.44 133 VAL A N 1
ATOM 1077 C CA . VAL A 1 133 ? -2.476 -8.960 4.583 1.00 95.44 133 VAL A CA 1
ATOM 1078 C C . VAL A 1 133 ? -2.945 -10.262 5.227 1.00 95.44 133 VAL A C 1
ATOM 1080 O O . VAL A 1 133 ? -4.069 -10.721 4.992 1.00 95.44 133 VAL A O 1
ATOM 1083 N N . LYS A 1 134 ? -2.120 -10.819 6.114 1.00 92.25 134 LYS A N 1
ATOM 1084 C CA . LYS A 1 134 ? -2.429 -12.029 6.875 1.00 92.25 134 LYS A CA 1
ATOM 1085 C C . LYS A 1 134 ? -3.717 -11.873 7.683 1.00 92.25 134 LYS A C 1
ATOM 1087 O O . LYS A 1 134 ? -4.599 -12.731 7.598 1.00 92.25 134 LYS A O 1
ATOM 1092 N N . ASN A 1 135 ? -3.869 -10.769 8.412 1.00 90.50 135 ASN A N 1
ATOM 1093 C CA . ASN A 1 135 ? -4.927 -10.639 9.413 1.00 90.50 135 ASN A CA 1
ATOM 1094 C C . ASN A 1 135 ? -6.209 -9.953 8.921 1.00 90.50 135 ASN A C 1
ATOM 1096 O O . ASN A 1 135 ? -7.277 -10.299 9.425 1.00 90.50 135 ASN A O 1
ATOM 1100 N N . PHE A 1 136 ? -6.130 -9.047 7.938 1.00 91.56 136 PHE A N 1
ATOM 1101 C CA . PHE A 1 136 ? -7.229 -8.131 7.591 1.00 91.56 136 PHE A CA 1
ATOM 1102 C C . PHE A 1 136 ? -7.656 -8.148 6.118 1.00 91.56 136 PHE A C 1
ATOM 1104 O O . PHE A 1 136 ? -8.848 -8.049 5.847 1.00 91.56 136 PHE A O 1
ATOM 1111 N N . PHE A 1 137 ? -6.752 -8.401 5.165 1.00 92.38 137 PHE A N 1
ATOM 1112 C CA . PHE A 1 137 ? -7.075 -8.324 3.725 1.00 92.38 137 PHE A CA 1
ATOM 1113 C C . PHE A 1 137 ? -8.164 -9.295 3.212 1.00 92.38 137 PHE A C 1
ATOM 1115 O O . PHE A 1 137 ? -7.927 -10.481 2.986 1.00 92.38 137 PHE A O 1
ATOM 1122 N N . SER A 1 138 ? -9.375 -8.786 3.007 1.00 91.31 138 SER A N 1
ATOM 1123 C CA . SER A 1 138 ? -10.641 -9.509 2.823 1.00 91.31 138 SER A CA 1
ATOM 1124 C C . SER A 1 138 ? -10.574 -10.701 1.864 1.00 91.31 138 SER A C 1
ATOM 1126 O O . SER A 1 138 ? -11.061 -11.781 2.214 1.00 91.31 138 SER A O 1
ATOM 1128 N N . CYS A 1 139 ? -9.912 -10.567 0.709 1.00 92.12 139 CYS A N 1
ATOM 1129 C CA . CYS A 1 139 ? -9.693 -11.679 -0.215 1.00 92.12 139 CYS A CA 1
ATOM 1130 C C . CYS A 1 139 ? -8.719 -12.718 0.374 1.00 92.12 139 CYS A C 1
ATOM 1132 O O . CYS A 1 139 ? -7.504 -12.662 0.171 1.00 92.12 139 CYS A O 1
ATOM 1134 N N . ARG A 1 140 ? -9.258 -13.731 1.061 1.00 92.50 140 ARG A N 1
ATOM 1135 C CA . ARG A 1 140 ? -8.466 -14.786 1.718 1.00 92.50 140 ARG A CA 1
ATOM 1136 C C . ARG A 1 140 ? -7.631 -15.622 0.746 1.00 92.50 140 ARG A C 1
ATOM 1138 O O . ARG A 1 140 ? -6.510 -15.998 1.082 1.00 92.50 140 ARG A O 1
ATOM 1145 N N . HIS A 1 141 ? -8.144 -15.881 -0.459 1.00 91.75 141 HIS A N 1
ATOM 1146 C CA . HIS A 1 141 ? -7.381 -16.552 -1.515 1.00 91.75 141 HIS A CA 1
ATOM 1147 C C . HIS A 1 141 ? -6.169 -15.712 -1.947 1.00 91.75 141 HIS A C 1
ATOM 1149 O O . HIS A 1 141 ? -5.047 -16.217 -1.997 1.00 91.75 141 HIS A O 1
ATOM 1155 N N . CYS A 1 142 ? -6.378 -14.413 -2.174 1.00 92.06 142 CYS A N 1
ATOM 1156 C CA . CYS A 1 142 ? -5.323 -13.466 -2.518 1.00 92.06 142 CYS A CA 1
ATOM 1157 C C . CYS A 1 142 ? -4.278 -13.360 -1.398 1.00 92.06 142 CYS A C 1
ATOM 1159 O O . CYS A 1 142 ? -3.085 -13.438 -1.672 1.00 92.06 142 CYS A O 1
ATOM 1161 N N . ALA A 1 143 ? -4.716 -13.266 -0.136 1.00 93.69 143 ALA A N 1
ATOM 1162 C CA . ALA A 1 143 ? -3.828 -13.239 1.024 1.00 93.69 143 ALA A CA 1
ATOM 1163 C C . ALA A 1 143 ? -2.964 -14.508 1.105 1.00 93.69 143 ALA A C 1
ATOM 1165 O O . ALA A 1 143 ? -1.754 -14.415 1.279 1.00 93.69 143 ALA A O 1
ATOM 1166 N N . LYS A 1 144 ? -3.545 -15.699 0.894 1.00 94.88 144 LYS A N 1
ATOM 1167 C CA . LYS A 1 144 ? -2.784 -16.961 0.856 1.00 94.88 144 LYS A CA 1
ATOM 1168 C C . LYS A 1 144 ? -1.729 -16.964 -0.255 1.00 94.88 144 LYS A C 1
ATOM 1170 O O . LYS A 1 144 ? -0.618 -17.433 -0.029 1.00 94.88 144 LYS A O 1
ATOM 1175 N N . ASN A 1 145 ? -2.060 -16.454 -1.442 1.00 94.31 145 ASN A N 1
ATOM 1176 C CA . ASN A 1 145 ? -1.089 -16.336 -2.530 1.00 94.31 145 ASN A CA 1
ATOM 1177 C C . ASN A 1 145 ? 0.015 -15.326 -2.203 1.00 94.31 145 ASN A C 1
ATOM 1179 O O . ASN A 1 145 ? 1.176 -15.632 -2.450 1.00 94.31 145 ASN A O 1
ATOM 1183 N N . PHE A 1 146 ? -0.320 -14.179 -1.604 1.00 96.25 146 PHE A N 1
ATOM 1184 C CA . PHE A 1 146 ? 0.665 -13.201 -1.139 1.00 96.25 146 PHE A CA 1
ATOM 1185 C C . PHE A 1 146 ? 1.660 -13.842 -0.165 1.00 96.25 146 PHE A C 1
ATOM 1187 O O . PHE A 1 146 ? 2.861 -13.770 -0.404 1.00 96.25 146 PHE A O 1
ATOM 1194 N N . MET A 1 147 ? 1.170 -14.556 0.857 1.00 96.31 147 MET A N 1
ATOM 1195 C CA . MET A 1 147 ? 2.036 -15.239 1.828 1.00 96.31 147 MET A CA 1
ATOM 1196 C C . MET A 1 147 ?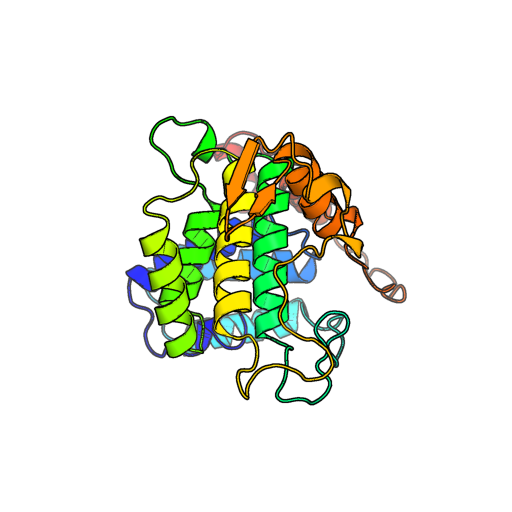 2.971 -16.246 1.153 1.00 96.31 147 MET A C 1
ATOM 1198 O O . MET A 1 147 ? 4.167 -16.202 1.388 1.00 96.31 147 MET A O 1
ATOM 1202 N N . LYS A 1 148 ? 2.474 -17.065 0.215 1.00 96.38 148 LYS A N 1
ATOM 1203 C CA . LYS A 1 148 ? 3.336 -17.987 -0.549 1.00 96.38 148 LYS A CA 1
ATOM 1204 C C . LYS A 1 148 ? 4.451 -17.273 -1.318 1.00 96.38 148 LYS A C 1
ATOM 1206 O O . LYS A 1 148 ? 5.534 -17.827 -1.473 1.00 96.38 148 LYS A O 1
ATOM 1211 N N . LYS A 1 149 ? 4.178 -16.080 -1.859 1.00 95.88 149 LYS A N 1
ATOM 1212 C CA . LYS A 1 149 ? 5.184 -15.290 -2.583 1.00 95.88 149 LYS A CA 1
ATOM 1213 C C . LYS A 1 149 ? 6.210 -14.690 -1.628 1.00 95.88 149 LYS A C 1
ATOM 1215 O O . LYS A 1 149 ? 7.396 -14.767 -1.931 1.00 95.88 149 LYS A O 1
ATOM 1220 N N . VAL A 1 150 ? 5.777 -14.195 -0.469 1.00 94.81 150 VAL A N 1
ATOM 1221 C CA . VAL A 1 150 ? 6.682 -13.793 0.618 1.00 94.81 150 VAL A CA 1
ATOM 1222 C C . VAL A 1 150 ? 7.579 -14.963 1.032 1.00 94.81 150 VAL A C 1
ATOM 1224 O O . VAL A 1 150 ? 8.798 -14.825 1.002 1.00 94.81 150 VAL A O 1
ATOM 1227 N N . ASP A 1 151 ? 6.995 -16.128 1.319 1.00 94.56 151 ASP A N 1
ATOM 1228 C CA . ASP A 1 151 ? 7.732 -17.323 1.748 1.00 94.56 151 ASP A CA 1
ATOM 1229 C C . ASP A 1 151 ? 8.749 -17.772 0.687 1.00 94.56 151 ASP A C 1
ATOM 1231 O O . ASP A 1 151 ? 9.862 -18.164 1.021 1.00 94.56 151 ASP A O 1
ATOM 1235 N N . SER A 1 152 ? 8.412 -17.653 -0.605 1.00 94.62 152 SER A N 1
ATOM 1236 C CA . SER A 1 152 ? 9.332 -17.997 -1.700 1.00 94.62 152 SER A CA 1
ATOM 1237 C C . SER A 1 152 ? 10.541 -17.064 -1.834 1.00 94.62 152 SER A C 1
ATOM 1239 O O . SER A 1 152 ? 11.519 -17.438 -2.474 1.00 94.62 152 SER A O 1
ATOM 1241 N N . ILE A 1 153 ? 10.487 -15.859 -1.256 1.00 92.25 153 ILE A N 1
ATOM 1242 C CA . ILE A 1 153 ? 11.647 -14.957 -1.166 1.00 92.25 153 ILE A CA 1
ATOM 1243 C C . ILE A 1 153 ? 12.542 -15.351 0.023 1.00 92.25 153 ILE A C 1
ATOM 1245 O O . ILE A 1 153 ? 13.752 -15.140 -0.016 1.00 92.25 153 ILE A O 1
ATOM 1249 N N . GLY A 1 154 ? 11.966 -15.966 1.059 1.00 87.88 154 GLY A N 1
ATOM 1250 C CA . GLY A 1 154 ? 12.686 -16.603 2.165 1.00 87.88 154 GLY A CA 1
ATOM 1251 C C . GLY A 1 154 ? 13.076 -15.682 3.323 1.00 87.88 154 GLY A C 1
ATOM 1252 O O . GLY A 1 154 ? 13.300 -16.170 4.425 1.00 87.88 154 GLY A O 1
ATOM 1253 N N . HIS A 1 155 ? 13.124 -14.366 3.119 1.00 87.75 155 HIS A N 1
ATOM 1254 C CA . HIS A 1 155 ? 13.427 -13.399 4.176 1.00 87.75 155 HIS A CA 1
ATOM 1255 C C . HIS A 1 155 ? 12.703 -12.069 3.954 1.00 87.75 155 HIS A C 1
ATOM 1257 O O . HIS A 1 155 ? 12.302 -11.721 2.839 1.00 87.75 155 HIS A O 1
ATOM 1263 N N . LEU A 1 156 ? 12.532 -11.325 5.044 1.00 91.44 156 LEU A N 1
ATOM 1264 C CA . LEU A 1 156 ? 12.080 -9.941 4.995 1.00 91.44 156 LEU A CA 1
ATOM 1265 C C . LEU A 1 156 ? 13.263 -9.007 4.727 1.00 91.44 156 LEU A C 1
ATOM 1267 O O . LEU A 1 156 ? 14.386 -9.319 5.122 1.00 91.44 156 LEU A O 1
ATOM 1271 N N . PRO A 1 157 ? 13.025 -7.865 4.066 1.00 93.50 157 PRO A N 1
ATOM 1272 C CA . PRO A 1 157 ? 14.088 -6.931 3.730 1.00 93.50 157 PRO A CA 1
ATOM 1273 C C . PRO A 1 157 ? 14.712 -6.327 4.995 1.00 93.50 157 PRO A C 1
ATOM 1275 O O . PRO A 1 157 ? 14.000 -5.899 5.911 1.00 93.50 157 PRO A O 1
ATOM 1278 N N . SER A 1 158 ? 16.045 -6.283 5.009 1.00 89.19 158 SER A N 1
ATOM 1279 C CA . SER A 1 158 ? 16.883 -5.822 6.125 1.00 89.19 158 SER A CA 1
ATOM 1280 C C . SER A 1 158 ? 17.663 -4.537 5.823 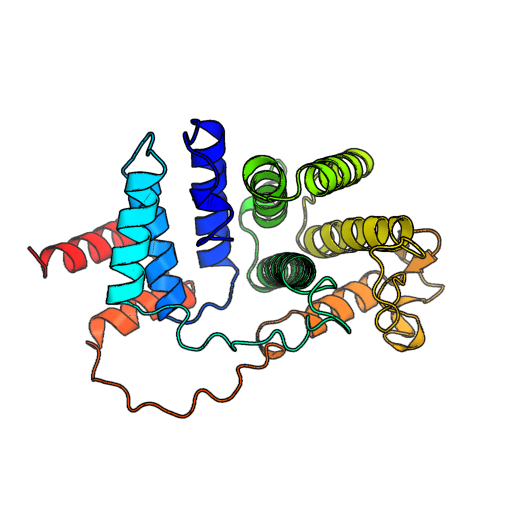1.00 89.19 158 SER A C 1
ATOM 1282 O O . SER A 1 158 ? 18.426 -4.067 6.659 1.00 89.19 158 SER A O 1
ATOM 1284 N N . ASN A 1 159 ? 17.467 -3.926 4.652 1.00 91.12 159 ASN A N 1
ATOM 1285 C CA . ASN A 1 159 ? 17.989 -2.596 4.339 1.00 91.12 159 ASN A CA 1
ATOM 1286 C C . ASN A 1 159 ? 16.964 -1.774 3.538 1.00 91.12 159 ASN A C 1
ATOM 1288 O O . ASN A 1 159 ? 16.072 -2.360 2.915 1.00 91.12 159 ASN A O 1
ATOM 1292 N N . PRO A 1 160 ? 17.076 -0.431 3.535 1.00 91.38 160 PRO A N 1
ATOM 1293 C CA . PRO A 1 160 ? 16.057 0.447 2.960 1.00 91.38 160 PRO A CA 1
ATOM 1294 C C . PRO A 1 160 ? 15.747 0.172 1.483 1.00 91.38 160 PRO A C 1
ATOM 1296 O O . PRO A 1 160 ? 14.581 0.141 1.091 1.00 91.38 160 PRO A O 1
ATOM 1299 N N . THR A 1 161 ? 16.773 -0.075 0.660 1.00 94.12 161 THR A N 1
ATOM 1300 C CA . THR A 1 161 ? 16.578 -0.328 -0.777 1.00 94.12 161 THR A CA 1
ATOM 1301 C C . THR A 1 161 ? 15.843 -1.634 -1.045 1.00 94.12 161 THR A C 1
ATOM 1303 O O . THR A 1 161 ? 15.012 -1.714 -1.952 1.00 94.12 161 THR A O 1
ATOM 1306 N N . ASP A 1 162 ? 16.095 -2.650 -0.225 1.00 94.31 162 ASP A N 1
ATOM 1307 C CA . ASP A 1 162 ? 15.479 -3.954 -0.406 1.00 94.31 162 ASP A CA 1
ATOM 1308 C C . ASP A 1 162 ? 14.002 -3.948 -0.005 1.00 94.31 162 ASP A C 1
ATOM 1310 O O . ASP A 1 162 ? 13.253 -4.769 -0.519 1.00 94.31 162 ASP A O 1
ATOM 1314 N N . VAL A 1 163 ? 13.530 -3.001 0.819 1.00 96.75 163 VAL A N 1
ATOM 1315 C CA . VAL A 1 163 ? 12.088 -2.850 1.107 1.00 96.75 163 VAL A CA 1
ATOM 1316 C C . VAL A 1 163 ? 11.310 -2.509 -0.163 1.00 96.75 163 VAL A C 1
ATOM 1318 O O . VAL A 1 163 ? 10.284 -3.134 -0.444 1.00 96.75 163 VAL A O 1
ATOM 1321 N N . ILE A 1 164 ? 11.829 -1.562 -0.954 1.00 98.12 164 ILE A N 1
ATOM 1322 C CA . ILE A 1 164 ? 11.257 -1.159 -2.245 1.00 98.12 164 ILE A CA 1
ATOM 1323 C C . ILE A 1 164 ? 11.250 -2.354 -3.206 1.00 98.12 164 ILE A C 1
ATOM 1325 O O . ILE A 1 164 ? 10.220 -2.689 -3.796 1.00 98.12 164 ILE A O 1
ATOM 1329 N N . LEU A 1 165 ? 12.394 -3.030 -3.345 1.00 97.62 165 LEU A N 1
ATOM 1330 C CA . LEU A 1 165 ? 12.534 -4.158 -4.266 1.00 97.62 165 LEU A CA 1
ATOM 1331 C C . LEU A 1 165 ? 11.708 -5.375 -3.840 1.00 97.62 165 LEU A C 1
ATOM 1333 O O . LEU A 1 165 ? 11.173 -6.077 -4.695 1.00 97.62 165 LEU A O 1
ATOM 1337 N N . TRP A 1 166 ? 11.566 -5.624 -2.541 1.00 97.88 166 TRP A N 1
ATOM 1338 C CA . TRP A 1 166 ? 10.803 -6.746 -2.001 1.00 97.88 166 TRP A CA 1
ATOM 1339 C C . TRP A 1 166 ? 9.331 -6.656 -2.401 1.00 97.88 166 TRP A C 1
ATOM 1341 O O . TRP A 1 166 ? 8.795 -7.585 -3.011 1.00 97.88 166 TRP A O 1
ATOM 1351 N N . ILE A 1 167 ? 8.684 -5.514 -2.144 1.00 98.44 167 ILE A N 1
ATOM 1352 C CA . ILE A 1 167 ? 7.270 -5.344 -2.493 1.00 98.44 167 ILE A CA 1
ATOM 1353 C C . ILE A 1 167 ? 7.064 -5.274 -4.015 1.00 98.44 167 ILE A C 1
ATOM 1355 O O . ILE A 1 167 ? 6.100 -5.839 -4.536 1.00 98.44 167 ILE A O 1
ATOM 1359 N N . TRP A 1 168 ? 8.002 -4.662 -4.748 1.00 98.62 168 TRP A N 1
ATOM 1360 C CA . TRP A 1 168 ? 8.030 -4.654 -6.213 1.00 98.62 168 TRP A CA 1
ATOM 1361 C C . TRP A 1 168 ? 8.106 -6.060 -6.808 1.00 98.62 168 TRP A C 1
ATOM 1363 O O . TRP A 1 168 ? 7.302 -6.405 -7.681 1.00 98.62 168 TRP A O 1
ATOM 1373 N N . LYS A 1 169 ? 9.006 -6.902 -6.297 1.00 98.25 169 LYS A N 1
ATOM 1374 C CA . LYS A 1 169 ? 9.175 -8.282 -6.755 1.00 98.25 169 LYS A CA 1
ATOM 1375 C C . LYS A 1 169 ? 7.911 -9.096 -6.496 1.00 98.25 169 LYS A C 1
ATOM 1377 O O . LYS A 1 169 ? 7.411 -9.731 -7.422 1.00 98.25 169 LYS A O 1
ATOM 1382 N N . ILE A 1 170 ? 7.338 -9.020 -5.291 1.00 98.25 170 ILE A N 1
ATOM 1383 C CA . ILE A 1 170 ? 6.090 -9.728 -4.952 1.00 98.25 170 ILE A CA 1
ATOM 1384 C C . ILE A 1 170 ? 4.941 -9.292 -5.869 1.00 98.25 170 ILE A C 1
ATOM 1386 O O . ILE A 1 170 ? 4.203 -10.140 -6.377 1.00 98.25 170 ILE A O 1
ATOM 1390 N N . HIS A 1 171 ? 4.791 -7.988 -6.113 1.00 98.56 171 HIS A N 1
ATOM 1391 C CA . HIS A 1 171 ? 3.736 -7.479 -6.989 1.00 98.56 171 HIS A CA 1
ATOM 1392 C C . HIS A 1 171 ? 3.928 -7.986 -8.428 1.00 98.56 171 HIS A C 1
ATOM 1394 O O . HIS A 1 171 ? 2.976 -8.458 -9.045 1.00 98.56 171 HIS A O 1
ATOM 1400 N N . ASN A 1 172 ? 5.153 -8.009 -8.954 1.00 98.50 172 ASN A N 1
ATOM 1401 C CA . ASN A 1 172 ? 5.389 -8.561 -10.288 1.00 98.50 172 ASN A CA 1
ATOM 1402 C C . ASN A 1 172 ? 5.193 -10.079 -10.380 1.00 98.50 172 ASN A C 1
ATOM 1404 O O . ASN A 1 172 ? 4.677 -10.547 -11.392 1.00 98.50 172 ASN A O 1
ATOM 1408 N N . MET A 1 173 ? 5.490 -10.845 -9.326 1.00 97.75 173 MET A N 1
ATOM 1409 C CA . MET A 1 173 ? 5.119 -12.268 -9.268 1.00 97.75 173 MET A CA 1
ATOM 1410 C C . MET A 1 173 ? 3.595 -12.460 -9.312 1.00 97.75 173 MET A C 1
ATOM 1412 O O . MET A 1 173 ? 3.109 -13.465 -9.832 1.00 97.75 173 MET A O 1
ATOM 1416 N N . ALA A 1 174 ? 2.825 -11.519 -8.753 1.00 96.81 174 ALA A N 1
ATOM 1417 C CA . ALA A 1 174 ? 1.370 -11.517 -8.875 1.00 96.81 174 ALA A CA 1
ATOM 1418 C C . ALA A 1 174 ? 0.918 -11.112 -10.288 1.00 96.81 174 ALA A C 1
ATOM 1420 O O . ALA A 1 174 ? 0.011 -11.742 -10.825 1.00 96.81 174 ALA A O 1
ATOM 1421 N N . ASN A 1 175 ? 1.562 -10.120 -10.913 1.00 97.69 175 ASN A N 1
ATOM 1422 C CA . ASN A 1 175 ? 1.273 -9.721 -12.294 1.00 97.69 175 ASN A CA 1
ATOM 1423 C C . ASN A 1 175 ? 1.507 -10.871 -13.273 1.00 97.69 175 ASN A C 1
ATOM 1425 O O . ASN A 1 175 ? 0.647 -11.152 -14.097 1.00 97.69 175 ASN A O 1
ATOM 1429 N N . GLU A 1 176 ? 2.638 -11.565 -13.163 1.00 96.94 176 GLU A N 1
ATOM 1430 C CA . GLU A 1 176 ? 2.922 -12.749 -13.972 1.00 96.94 176 GLU A CA 1
ATOM 1431 C C . GLU A 1 176 ? 1.854 -13.829 -13.778 1.00 96.94 176 GLU A C 1
ATOM 1433 O O . GLU A 1 176 ? 1.315 -14.346 -14.752 1.00 96.94 176 GLU A O 1
ATOM 1438 N N . LYS A 1 177 ? 1.486 -14.120 -12.522 1.00 95.38 177 LYS A N 1
ATOM 1439 C CA . LYS A 1 177 ? 0.491 -15.153 -12.214 1.00 95.38 177 LYS A CA 1
ATOM 1440 C C . LYS A 1 177 ? -0.915 -14.827 -12.731 1.00 95.38 177 LYS A C 1
ATOM 1442 O O . LYS A 1 177 ? -1.661 -15.758 -13.017 1.00 95.38 177 LYS A O 1
ATOM 1447 N N . LEU A 1 178 ? -1.280 -13.546 -12.782 1.00 94.44 178 LEU A N 1
ATOM 1448 C CA . LEU A 1 178 ? -2.610 -13.067 -13.177 1.00 94.44 178 LEU A CA 1
ATOM 1449 C C . LEU A 1 178 ? -2.699 -12.661 -14.655 1.00 94.44 178 LEU A C 1
ATOM 1451 O O . LEU A 1 178 ? -3.750 -12.199 -15.089 1.00 94.44 178 LEU A O 1
ATOM 1455 N N . ARG A 1 179 ? -1.616 -12.788 -15.426 1.00 96.81 179 ARG A N 1
ATOM 1456 C CA . ARG A 1 179 ? -1.624 -12.462 -16.853 1.00 96.81 179 ARG A CA 1
ATOM 1457 C C . ARG A 1 179 ? -2.532 -13.430 -17.611 1.00 96.81 179 ARG A C 1
ATOM 1459 O O . ARG A 1 179 ? -2.350 -14.641 -17.505 1.00 96.81 179 ARG A O 1
ATOM 1466 N N . GLY A 1 180 ? -3.485 -12.900 -18.375 1.00 94.44 180 GLY A N 1
ATOM 1467 C CA . GLY A 1 180 ? -4.497 -13.678 -19.091 1.00 94.44 180 GLY A CA 1
ATOM 1468 C C . GLY A 1 180 ? -5.566 -14.316 -18.197 1.00 94.44 180 GLY A C 1
ATOM 1469 O O . GLY A 1 180 ? -6.387 -15.086 -18.692 1.00 94.44 180 GLY A O 1
ATOM 1470 N N . ASP A 1 181 ? -5.565 -14.039 -16.889 1.00 95.06 181 ASP A N 1
ATOM 1471 C CA . ASP A 1 181 ? -6.598 -14.530 -15.976 1.00 95.06 181 ASP A CA 1
ATOM 1472 C C . ASP A 1 181 ? -7.938 -13.818 -16.253 1.00 95.06 181 ASP A C 1
ATOM 1474 O O . ASP A 1 181 ? -7.930 -12.631 -16.574 1.00 95.06 181 ASP A O 1
ATOM 1478 N N . PRO A 1 182 ? -9.108 -14.465 -16.082 1.00 93.50 182 PRO A N 1
ATOM 1479 C CA . PRO A 1 182 ? -10.406 -13.803 -16.259 1.00 93.50 182 PRO A CA 1
ATOM 1480 C C . PRO A 1 182 ? -10.627 -12.558 -15.381 1.00 93.50 182 PRO A C 1
ATOM 1482 O O . PRO A 1 182 ? -11.522 -11.759 -15.652 1.00 93.50 182 PRO A O 1
ATOM 1485 N N . THR A 1 183 ? -9.841 -12.392 -14.313 1.00 92.44 183 THR A N 1
ATOM 1486 C CA . THR A 1 183 ? -9.851 -11.201 -13.451 1.00 92.44 183 THR A CA 1
ATOM 1487 C C . THR A 1 183 ? -8.939 -10.066 -13.943 1.00 92.44 183 THR A C 1
ATOM 1489 O O . THR A 1 183 ? -8.913 -8.990 -13.335 1.00 92.44 183 THR A O 1
ATOM 1492 N N . GLU A 1 184 ? -8.188 -10.272 -15.029 1.00 96.06 184 GLU A N 1
ATOM 1493 C CA . GLU A 1 184 ? -7.388 -9.246 -15.693 1.00 96.06 184 GLU A CA 1
ATOM 1494 C C . GLU A 1 184 ? -8.289 -8.238 -16.412 1.00 96.06 184 GLU A C 1
ATOM 1496 O O . GLU A 1 184 ? -9.181 -8.593 -17.178 1.00 96.06 184 GLU A O 1
ATOM 1501 N N . ASP A 1 185 ? -8.040 -6.952 -16.172 1.00 97.00 185 ASP A N 1
ATOM 1502 C CA . ASP A 1 185 ? -8.753 -5.887 -16.864 1.00 97.00 185 ASP A CA 1
ATOM 1503 C C . ASP A 1 185 ? -8.252 -5.795 -18.318 1.00 97.00 185 ASP A C 1
ATOM 1505 O O . ASP A 1 185 ? -7.070 -5.490 -18.518 1.00 97.00 185 ASP A O 1
ATOM 1509 N N . PRO A 1 186 ? -9.116 -5.959 -19.339 1.00 96.44 186 PRO A N 1
ATOM 1510 C CA . PRO A 1 186 ? -8.693 -5.941 -20.740 1.00 96.44 186 PRO A CA 1
ATOM 1511 C C . PRO A 1 186 ? -8.036 -4.629 -21.189 1.00 96.44 186 PRO A C 1
ATOM 1513 O O . PRO A 1 186 ? -7.288 -4.616 -22.163 1.00 96.44 186 PRO A O 1
ATOM 1516 N N . LYS A 1 187 ? -8.304 -3.510 -20.498 1.00 97.38 187 LYS A N 1
ATOM 1517 C CA . LYS A 1 187 ? -7.674 -2.208 -20.787 1.00 97.38 187 LYS A CA 1
ATOM 1518 C C . LYS A 1 187 ? -6.408 -1.950 -19.966 1.00 97.38 187 LYS A C 1
ATOM 1520 O O . LYS A 1 187 ? -5.739 -0.943 -20.184 1.00 97.38 187 LYS A O 1
ATOM 1525 N N . HIS A 1 188 ? -6.077 -2.829 -19.022 1.00 95.69 188 HIS A N 1
ATOM 1526 C CA . HIS A 1 188 ? -4.932 -2.696 -18.123 1.00 95.69 188 HIS A CA 1
ATOM 1527 C C . HIS A 1 188 ? -4.258 -4.055 -17.901 1.00 95.69 188 HIS A C 1
ATOM 1529 O O . HIS A 1 188 ? -4.276 -4.605 -16.794 1.00 95.69 188 HIS A O 1
ATOM 1535 N N . LEU A 1 189 ? -3.650 -4.568 -18.970 1.00 97.25 189 LEU A N 1
ATOM 1536 C CA . LEU A 1 189 ? -2.973 -5.862 -18.982 1.00 97.25 189 LEU A CA 1
ATOM 1537 C C . LEU A 1 189 ? -1.821 -5.921 -17.967 1.00 97.25 189 LEU A C 1
ATOM 1539 O O . LEU A 1 189 ? -1.094 -4.947 -17.742 1.00 97.25 189 LEU A O 1
ATOM 1543 N N . LYS A 1 190 ? -1.642 -7.092 -17.358 1.00 97.62 190 LYS A N 1
ATOM 1544 C CA . LYS A 1 190 ? -0.557 -7.407 -16.439 1.00 97.62 190 LYS A CA 1
ATOM 1545 C C . LYS A 1 190 ? 0.746 -7.532 -17.212 1.00 97.62 190 LYS A C 1
ATOM 1547 O O . LYS A 1 190 ? 0.924 -8.391 -18.073 1.00 97.62 190 LYS A O 1
ATOM 1552 N N . ILE A 1 191 ? 1.703 -6.705 -16.823 1.00 96.88 191 ILE A N 1
ATOM 1553 C CA . ILE A 1 191 ? 3.070 -6.727 -17.332 1.00 96.88 191 ILE A CA 1
ATOM 1554 C C . ILE A 1 191 ? 4.046 -6.920 -16.175 1.00 96.88 191 ILE A C 1
ATOM 1556 O O . ILE A 1 191 ? 3.703 -6.688 -15.013 1.00 96.88 191 ILE A O 1
ATOM 1560 N N . ILE A 1 192 ? 5.282 -7.294 -16.499 1.00 97.19 192 ILE A N 1
ATOM 1561 C CA . ILE A 1 192 ? 6.389 -7.070 -15.570 1.00 97.19 192 ILE A CA 1
ATOM 1562 C C . ILE A 1 192 ? 6.669 -5.570 -15.584 1.00 97.19 192 ILE A C 1
ATOM 1564 O O . ILE A 1 192 ? 7.126 -5.028 -16.588 1.00 97.19 192 ILE A O 1
ATOM 1568 N N . TRP A 1 193 ? 6.310 -4.905 -14.494 1.00 98.00 193 TRP A N 1
ATOM 1569 C CA . TRP A 1 193 ? 6.384 -3.461 -14.349 1.00 98.00 193 TRP A CA 1
ATOM 1570 C C . TRP A 1 193 ? 7.717 -3.038 -13.695 1.00 98.00 193 TRP A C 1
ATOM 1572 O O . TRP A 1 193 ? 8.155 -3.704 -12.757 1.00 98.00 193 TRP A O 1
ATOM 1582 N N . PRO A 1 194 ? 8.340 -1.920 -14.105 1.00 97.62 194 PRO A N 1
ATOM 1583 C CA . PRO A 1 194 ? 7.973 -1.123 -15.270 1.00 97.62 194 PRO A CA 1
ATOM 1584 C C . PRO A 1 194 ? 8.268 -1.856 -16.587 1.00 97.62 194 PRO A C 1
ATOM 1586 O O . PRO A 1 194 ? 9.146 -2.723 -16.670 1.00 97.62 194 PRO A O 1
ATOM 1589 N N . SER A 1 195 ? 7.511 -1.503 -17.628 1.00 95.81 195 SER A N 1
ATOM 1590 C CA . SER A 1 195 ? 7.859 -1.886 -18.998 1.00 95.81 195 SER A CA 1
ATOM 1591 C C . SER A 1 195 ? 9.174 -1.219 -19.405 1.00 95.81 195 SER A C 1
ATOM 1593 O O . SER A 1 195 ? 9.544 -0.170 -18.874 1.00 95.81 195 SER A O 1
ATOM 1595 N N . GLU A 1 196 ? 9.855 -1.802 -20.388 1.00 93.50 196 GLU A N 1
ATOM 1596 C CA . GLU A 1 196 ? 11.045 -1.199 -20.991 1.00 93.50 196 GLU A CA 1
ATOM 1597 C C . GLU A 1 196 ? 10.746 0.184 -21.577 1.00 93.50 196 GLU A C 1
ATOM 1599 O O . GLU A 1 196 ? 11.523 1.105 -21.390 1.00 93.50 196 GLU A O 1
ATOM 1604 N N . THR A 1 197 ? 9.570 0.389 -22.174 1.00 95.31 197 THR A N 1
ATOM 1605 C CA . THR A 1 197 ? 9.148 1.713 -22.657 1.00 95.31 197 THR A CA 1
ATOM 1606 C C . THR A 1 197 ? 9.048 2.746 -21.532 1.00 95.31 197 THR A C 1
ATOM 1608 O O . THR A 1 197 ? 9.417 3.901 -21.720 1.00 95.31 197 THR A O 1
ATOM 1611 N N . ASN A 1 198 ? 8.556 2.347 -20.355 1.00 96.19 198 ASN A N 1
ATOM 1612 C CA . ASN A 1 198 ? 8.362 3.260 -19.232 1.00 96.19 198 ASN A CA 1
ATOM 1613 C C . ASN A 1 198 ? 9.665 3.553 -18.476 1.00 96.19 198 ASN A C 1
ATOM 1615 O O . ASN A 1 198 ? 9.793 4.629 -17.896 1.00 96.19 198 ASN A O 1
ATOM 1619 N N . CYS A 1 199 ? 10.607 2.609 -18.460 1.00 96.69 199 CYS A N 1
ATOM 1620 C CA . CYS A 1 199 ? 11.942 2.806 -17.909 1.00 96.69 199 CYS A CA 1
ATOM 1621 C C . CYS A 1 199 ? 12.987 2.014 -18.716 1.00 96.69 199 CYS A C 1
ATOM 1623 O O . CYS A 1 199 ? 13.381 0.920 -18.299 1.00 96.69 199 CYS A O 1
ATOM 1625 N N . PRO A 1 200 ? 13.487 2.559 -19.840 1.00 94.25 200 PRO A N 1
ATOM 1626 C CA . PRO A 1 200 ? 14.465 1.851 -20.669 1.00 94.25 200 PRO A CA 1
ATOM 1627 C C . PRO A 1 200 ? 15.759 1.561 -19.902 1.00 94.25 200 PRO A C 1
ATOM 1629 O O . PRO A 1 200 ? 16.295 0.459 -19.947 1.00 94.25 200 PRO A O 1
ATOM 1632 N N . LYS A 1 201 ? 16.205 2.526 -19.086 1.00 93.94 201 LYS A N 1
ATOM 1633 C CA . LYS A 1 201 ? 17.406 2.403 -18.244 1.00 93.94 201 LYS A CA 1
ATOM 1634 C C . LYS A 1 201 ? 17.300 1.310 -17.178 1.00 93.94 201 LYS A C 1
ATOM 1636 O O . LYS A 1 201 ? 18.323 0.806 -16.721 1.00 93.94 201 LYS A O 1
ATOM 1641 N N . CYS A 1 202 ? 16.083 0.915 -16.799 1.00 95.25 202 CYS A N 1
ATOM 1642 C CA . CYS A 1 202 ? 15.877 -0.167 -15.844 1.00 95.25 202 CYS A CA 1
ATOM 1643 C C . CYS A 1 202 ? 16.277 -1.536 -16.423 1.00 95.25 202 CYS A C 1
ATOM 1645 O O . CYS A 1 202 ? 16.584 -2.423 -15.636 1.00 95.25 202 CYS A O 1
ATOM 1647 N N . ARG A 1 203 ? 16.290 -1.712 -17.757 1.00 90.50 203 ARG A N 1
ATOM 1648 C CA . ARG A 1 203 ? 16.554 -2.985 -18.466 1.00 90.50 203 ARG A CA 1
ATOM 1649 C C . ARG A 1 203 ? 17.994 -3.123 -18.986 1.00 90.50 203 ARG A C 1
ATOM 1651 O O . ARG A 1 203 ? 18.239 -3.847 -19.944 1.00 90.50 203 ARG A O 1
ATOM 1658 N N . SER A 1 204 ? 18.939 -2.389 -18.399 1.00 78.31 204 SER A N 1
ATOM 1659 C CA . SER A 1 204 ? 20.341 -2.398 -18.835 1.00 78.31 204 SER A CA 1
ATOM 1660 C C . SER A 1 204 ? 21.044 -3.726 -18.523 1.00 78.31 204 SER A C 1
ATOM 1662 O O . SER A 1 204 ? 20.894 -4.263 -17.426 1.00 78.31 204 SER A O 1
ATOM 1664 N N . SER A 1 205 ? 21.876 -4.188 -19.464 1.00 64.12 205 SER A N 1
ATOM 1665 C CA . SER A 1 205 ? 22.744 -5.370 -19.351 1.00 64.12 205 SER A CA 1
ATOM 1666 C C . SER A 1 205 ? 23.917 -5.196 -18.381 1.00 64.12 205 SER A C 1
ATOM 1668 O O . SER A 1 205 ? 24.585 -6.166 -18.049 1.00 64.12 205 SER A O 1
ATOM 1670 N N . GLU A 1 206 ? 24.163 -3.987 -17.873 1.00 64.38 206 GLU A N 1
ATOM 1671 C CA . GLU A 1 206 ? 25.064 -3.754 -16.728 1.00 64.38 206 GLU A CA 1
ATOM 1672 C C . GLU A 1 206 ? 24.390 -4.137 -15.386 1.00 64.38 206 GLU A C 1
ATOM 1674 O O . GLU A 1 206 ? 24.650 -3.543 -14.337 1.00 64.38 206 GLU A O 1
ATOM 1679 N N . GLY A 1 207 ? 23.443 -5.081 -15.430 1.00 61.34 207 GLY A N 1
ATOM 1680 C CA . GLY A 1 207 ? 22.492 -5.382 -14.370 1.00 61.34 207 GLY A CA 1
ATOM 1681 C C . GLY A 1 207 ? 23.162 -5.851 -13.080 1.00 61.34 207 GLY A C 1
ATOM 1682 O O . GLY A 1 207 ? 23.969 -6.771 -13.067 1.00 61.34 207 GLY A O 1
ATOM 1683 N N . SER A 1 208 ? 22.786 -5.226 -11.965 1.00 77.75 208 SER A N 1
ATOM 1684 C CA . SER A 1 208 ? 23.217 -5.602 -10.606 1.00 77.75 208 SER A CA 1
ATOM 1685 C C . SER A 1 208 ? 22.161 -6.427 -9.862 1.00 77.75 208 SER A C 1
ATOM 1687 O O . SER A 1 208 ? 22.331 -6.738 -8.682 1.00 77.75 208 SER A O 1
ATOM 1689 N N . LEU A 1 209 ? 21.045 -6.747 -10.525 1.00 86.25 209 LEU A N 1
ATOM 1690 C CA . LEU A 1 209 ? 19.927 -7.488 -9.954 1.00 86.25 209 LEU A CA 1
ATOM 1691 C C . LEU A 1 209 ? 19.251 -8.365 -11.015 1.00 86.25 209 LEU A C 1
ATOM 1693 O O . LEU A 1 209 ? 18.480 -7.868 -11.835 1.00 86.25 209 LEU A O 1
ATOM 1697 N N . GLU A 1 210 ? 19.461 -9.676 -10.935 1.00 89.50 210 GLU A N 1
ATOM 1698 C CA . GLU A 1 210 ? 18.673 -10.661 -11.681 1.00 89.50 210 GLU A CA 1
ATOM 1699 C C . GLU A 1 210 ? 17.345 -10.917 -10.954 1.00 89.50 210 GLU A C 1
ATOM 1701 O O . GLU A 1 210 ? 17.302 -11.362 -9.800 1.00 89.50 210 GLU A O 1
ATOM 1706 N N . ALA A 1 211 ? 16.221 -10.622 -11.606 1.00 89.75 211 ALA A N 1
ATOM 1707 C CA . ALA A 1 211 ? 14.905 -10.865 -11.029 1.00 89.75 211 ALA A CA 1
ATOM 1708 C C . ALA A 1 211 ? 13.837 -11.071 -12.10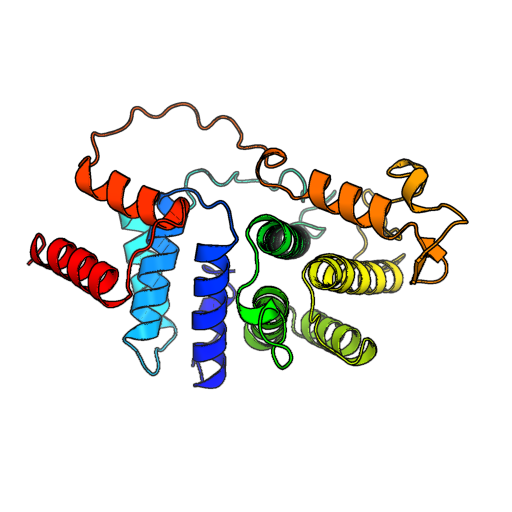2 1.00 89.75 211 ALA A C 1
ATOM 1710 O O . ALA A 1 211 ? 13.746 -10.316 -13.069 1.00 89.75 211 ALA A O 1
ATOM 1711 N N . LEU A 1 212 ? 12.955 -12.051 -11.867 1.00 91.12 212 LEU A N 1
ATOM 1712 C CA . LEU A 1 212 ? 11.774 -12.312 -12.704 1.00 91.12 212 LEU A CA 1
ATOM 1713 C C . LEU A 1 212 ? 12.140 -12.637 -14.167 1.00 91.12 212 LEU A C 1
ATOM 1715 O O . LEU A 1 212 ? 11.378 -12.309 -15.069 1.00 91.12 212 LEU A O 1
ATOM 1719 N N . GLY A 1 213 ? 13.310 -13.247 -14.389 1.00 89.31 213 GLY A N 1
ATOM 1720 C CA . GLY A 1 213 ? 13.809 -13.603 -15.722 1.00 89.31 213 GLY A CA 1
ATOM 1721 C C . GLY A 1 213 ? 14.411 -12.442 -16.518 1.00 89.31 213 GLY A C 1
ATOM 1722 O O . GLY A 1 213 ? 14.523 -12.554 -17.733 1.00 89.31 213 GLY A O 1
ATOM 1723 N N . TYR A 1 214 ? 14.765 -11.332 -15.861 1.00 89.94 214 TYR A N 1
ATOM 1724 C CA . TYR A 1 214 ? 15.396 -10.177 -16.499 1.00 89.94 214 TYR A CA 1
ATOM 1725 C C . TYR A 1 214 ? 16.547 -9.624 -15.661 1.00 89.94 214 TYR A C 1
ATOM 1727 O O . TYR A 1 214 ? 16.513 -9.702 -14.427 1.00 89.94 214 TYR A O 1
ATOM 1735 N N . ASP A 1 215 ? 17.474 -8.966 -16.351 1.00 91.44 215 ASP A N 1
ATOM 1736 C CA . ASP A 1 215 ? 18.544 -8.179 -15.749 1.00 91.44 215 ASP A CA 1
ATOM 1737 C C . ASP A 1 215 ? 18.071 -6.745 -15.524 1.00 91.44 215 ASP A C 1
ATOM 1739 O O . ASP A 1 215 ? 17.548 -6.083 -16.430 1.00 91.44 215 ASP A O 1
ATOM 1743 N N . TRP A 1 216 ? 18.219 -6.277 -14.286 1.00 94.38 216 TRP A N 1
ATOM 1744 C CA . TRP A 1 216 ? 17.809 -4.942 -13.878 1.00 94.38 216 TRP A CA 1
ATOM 1745 C C . TRP A 1 216 ? 19.000 -4.111 -13.420 1.00 94.38 216 TRP A C 1
ATOM 1747 O O . TRP A 1 216 ? 19.834 -4.552 -12.623 1.00 94.38 216 TRP A O 1
ATOM 1757 N N . SER A 1 217 ? 19.016 -2.840 -13.819 1.00 95.25 217 SER A N 1
ATOM 1758 C CA . SER A 1 217 ? 19.827 -1.843 -13.120 1.00 95.25 217 SER A CA 1
ATOM 1759 C C . SER A 1 217 ? 19.169 -1.522 -11.775 1.00 95.25 217 SER A C 1
ATOM 1761 O O . SER A 1 217 ? 18.156 -0.819 -11.735 1.00 95.25 217 SER A O 1
ATOM 1763 N N . LYS A 1 218 ? 19.728 -2.035 -10.662 1.00 94.12 218 LYS A N 1
ATOM 1764 C CA . LYS A 1 218 ? 19.175 -1.841 -9.305 1.00 94.12 218 LYS A CA 1
ATOM 1765 C C . LYS A 1 218 ? 18.962 -0.359 -8.991 1.00 94.12 218 LYS A C 1
ATOM 1767 O O . LYS A 1 218 ? 17.897 0.010 -8.506 1.00 94.12 218 LYS A O 1
ATOM 1772 N N . LYS A 1 219 ? 19.952 0.482 -9.307 1.00 94.75 219 LYS A N 1
ATOM 1773 C CA . LYS A 1 219 ? 19.898 1.932 -9.081 1.00 94.75 219 LYS A CA 1
ATOM 1774 C C . LYS A 1 219 ? 18.762 2.583 -9.872 1.00 94.75 219 LYS A C 1
ATOM 1776 O O . LYS A 1 219 ? 17.893 3.205 -9.276 1.00 94.75 219 LYS A O 1
ATOM 1781 N N . GLU A 1 220 ? 18.741 2.409 -11.194 1.00 96.56 220 GLU A N 1
ATOM 1782 C CA . GLU A 1 220 ? 17.742 3.065 -12.052 1.00 96.56 220 GLU A CA 1
ATOM 1783 C C . GLU A 1 220 ? 16.320 2.581 -11.734 1.00 96.56 220 GLU A C 1
ATOM 1785 O O . GLU A 1 220 ? 15.372 3.363 -11.778 1.00 96.56 220 GLU A O 1
ATOM 1790 N N . LEU A 1 221 ? 16.167 1.312 -11.339 1.00 96.94 221 LEU A N 1
ATOM 1791 C CA . LEU A 1 221 ? 14.894 0.768 -10.879 1.00 96.94 221 LEU A CA 1
ATOM 1792 C C . LEU A 1 221 ? 14.428 1.411 -9.566 1.00 96.94 221 LEU A C 1
ATOM 1794 O O . LEU A 1 221 ? 13.272 1.825 -9.476 1.00 96.94 221 LEU A O 1
ATOM 1798 N N . ILE A 1 222 ? 15.299 1.521 -8.560 1.00 97.31 222 ILE A N 1
ATOM 1799 C CA . ILE A 1 222 ? 14.965 2.187 -7.290 1.00 97.31 222 ILE A CA 1
ATOM 1800 C C . ILE A 1 222 ? 14.620 3.658 -7.532 1.00 97.31 222 ILE A C 1
ATOM 1802 O O . ILE A 1 222 ? 13.602 4.128 -7.019 1.00 97.31 222 ILE A O 1
ATOM 1806 N N . ASP A 1 223 ? 15.411 4.359 -8.347 1.00 97.50 223 ASP A N 1
ATOM 1807 C CA . ASP A 1 223 ? 15.174 5.760 -8.705 1.00 97.50 223 ASP A CA 1
ATOM 1808 C C . ASP A 1 223 ? 13.809 5.919 -9.396 1.00 97.50 223 ASP A C 1
ATOM 1810 O O . ASP A 1 223 ? 13.032 6.821 -9.066 1.00 97.50 223 ASP A O 1
ATOM 1814 N N . TYR A 1 224 ? 13.465 5.014 -10.317 1.00 98.19 224 TYR A N 1
ATOM 1815 C CA . TYR A 1 224 ? 12.173 5.019 -10.998 1.00 98.19 224 TYR A CA 1
ATOM 1816 C C . TYR A 1 224 ? 11.006 4.807 -10.024 1.00 98.19 224 TYR A C 1
ATOM 1818 O O . TYR A 1 224 ? 10.068 5.605 -10.001 1.00 98.19 224 TYR A O 1
ATOM 1826 N N . ILE A 1 225 ? 11.062 3.765 -9.185 1.00 98.56 225 ILE A N 1
ATOM 1827 C CA . ILE A 1 225 ? 9.993 3.449 -8.223 1.00 98.56 225 ILE A CA 1
ATOM 1828 C C . ILE A 1 225 ? 9.819 4.591 -7.217 1.00 98.56 225 ILE A C 1
ATOM 1830 O O . ILE A 1 225 ? 8.694 5.018 -6.955 1.00 98.56 225 ILE A O 1
ATOM 1834 N N . THR A 1 226 ? 10.926 5.131 -6.709 1.00 98.56 226 THR A N 1
ATOM 1835 C CA . THR A 1 226 ? 10.929 6.274 -5.788 1.00 98.56 226 THR A CA 1
ATOM 1836 C C . THR A 1 226 ? 10.229 7.474 -6.416 1.00 98.56 226 THR A C 1
ATOM 1838 O O . THR A 1 226 ? 9.339 8.057 -5.805 1.00 98.56 226 THR A O 1
ATOM 1841 N N . ASN A 1 227 ? 10.540 7.807 -7.671 1.00 98.12 227 ASN A N 1
ATOM 1842 C CA . ASN A 1 227 ? 9.892 8.924 -8.358 1.00 98.12 227 ASN A CA 1
ATOM 1843 C C . ASN A 1 227 ? 8.398 8.703 -8.619 1.00 98.12 227 ASN A C 1
ATOM 1845 O O . ASN A 1 227 ? 7.645 9.673 -8.633 1.00 98.12 227 ASN A O 1
ATOM 1849 N N . VAL A 1 228 ? 7.944 7.461 -8.792 1.00 97.56 228 VAL A N 1
ATOM 1850 C CA . VAL A 1 228 ? 6.514 7.161 -8.964 1.00 97.56 228 VAL A CA 1
ATOM 1851 C C . VAL A 1 228 ? 5.732 7.339 -7.658 1.00 97.56 228 VAL A C 1
ATOM 1853 O O . VAL A 1 228 ? 4.593 7.802 -7.704 1.00 97.56 228 VAL A O 1
ATOM 1856 N N . TYR A 1 229 ? 6.317 6.984 -6.509 1.00 97.69 229 TYR A N 1
ATOM 1857 C CA . TYR A 1 229 ? 5.581 6.866 -5.240 1.00 97.69 229 TYR A CA 1
ATOM 1858 C C . TYR A 1 229 ? 5.986 7.851 -4.132 1.00 97.69 229 TYR A C 1
ATOM 1860 O O . TYR A 1 229 ? 5.389 7.801 -3.055 1.00 97.69 229 TYR A O 1
ATOM 1868 N N . LYS A 1 230 ? 6.959 8.742 -4.359 1.00 96.44 230 LYS A N 1
ATOM 1869 C CA . LYS A 1 230 ? 7.290 9.825 -3.418 1.00 96.44 230 LYS A CA 1
ATOM 1870 C C . LYS A 1 230 ? 6.115 10.786 -3.217 1.00 96.44 230 LYS A C 1
ATOM 1872 O O . LYS A 1 230 ? 5.230 10.892 -4.069 1.00 96.44 230 LYS A O 1
ATOM 1877 N N . GLU A 1 231 ? 6.109 11.488 -2.088 1.00 93.56 231 GLU A N 1
ATOM 1878 C CA . GLU A 1 231 ? 5.001 12.356 -1.679 1.00 93.56 231 GLU A CA 1
ATOM 1879 C C . GLU A 1 231 ? 4.672 13.431 -2.723 1.00 93.56 231 GLU A C 1
ATOM 1881 O O . GLU A 1 231 ? 3.498 13.693 -2.992 1.00 93.56 231 GLU A O 1
ATOM 1886 N N . GLU A 1 232 ? 5.689 14.000 -3.367 1.00 93.75 232 GLU A N 1
ATOM 1887 C CA . GLU A 1 232 ? 5.541 15.051 -4.377 1.00 93.75 232 GLU A CA 1
ATOM 1888 C C . GLU A 1 232 ? 4.826 14.560 -5.643 1.00 93.75 232 GLU A C 1
ATOM 1890 O O . GLU A 1 232 ? 4.272 15.360 -6.395 1.00 93.75 232 GLU A O 1
ATOM 1895 N N . SER A 1 233 ? 4.802 13.246 -5.875 1.00 93.31 233 SER A N 1
ATOM 1896 C CA . SER A 1 233 ? 4.108 12.627 -7.007 1.00 93.31 233 SER A CA 1
ATOM 1897 C C . SER A 1 233 ? 2.626 12.361 -6.721 1.00 93.31 233 SER A C 1
ATOM 1899 O O . SER A 1 233 ? 1.881 11.937 -7.610 1.00 93.31 233 SER A O 1
ATOM 1901 N N . ILE A 1 234 ? 2.156 12.618 -5.495 1.00 89.19 234 ILE A N 1
ATOM 1902 C CA . ILE A 1 234 ? 0.748 12.462 -5.129 1.00 89.19 234 ILE A CA 1
ATOM 1903 C C . ILE A 1 234 ? -0.041 13.667 -5.641 1.00 89.19 234 ILE A C 1
ATOM 1905 O O . ILE A 1 234 ? 0.054 14.774 -5.110 1.00 89.19 234 ILE A O 1
ATOM 1909 N N . ASN A 1 235 ? -0.908 13.434 -6.629 1.00 85.38 235 ASN A N 1
ATOM 1910 C CA . ASN A 1 235 ? -1.868 14.441 -7.064 1.00 85.38 235 ASN A CA 1
ATOM 1911 C C . ASN A 1 235 ? -2.930 14.656 -5.976 1.00 85.38 235 ASN A C 1
ATOM 1913 O O . ASN A 1 235 ? -3.941 13.950 -5.896 1.00 85.38 235 ASN A O 1
ATOM 1917 N N . ARG A 1 236 ? -2.686 15.660 -5.137 1.00 75.00 236 ARG A N 1
ATOM 1918 C CA . ARG A 1 236 ? -3.687 16.248 -4.257 1.00 75.00 236 ARG A CA 1
ATOM 1919 C C . ARG A 1 236 ? -4.591 17.084 -5.153 1.00 75.00 236 ARG A C 1
ATOM 1921 O O . ARG A 1 236 ? -4.341 18.276 -5.309 1.00 75.00 236 ARG A O 1
ATOM 1928 N N . LEU A 1 237 ? -5.585 16.446 -5.786 1.00 59.25 237 LEU A N 1
ATOM 1929 C CA . LEU A 1 237 ? -6.660 17.151 -6.493 1.00 59.25 237 LEU A CA 1
ATOM 1930 C C . LEU A 1 237 ? -7.013 18.374 -5.657 1.00 59.25 237 LEU A C 1
ATOM 1932 O O . LEU A 1 237 ? -7.250 18.207 -4.458 1.00 59.25 237 LEU A O 1
ATOM 1936 N N . SER A 1 238 ? -6.940 19.561 -6.262 1.00 43.84 238 SER A N 1
ATOM 1937 C CA . SER A 1 238 ? -7.168 20.841 -5.604 1.00 43.84 238 SER A CA 1
ATOM 1938 C C . SER A 1 238 ? -8.447 20.734 -4.790 1.00 43.84 238 SER A C 1
ATOM 1940 O O . SER A 1 238 ? -9.552 20.806 -5.324 1.00 43.84 238 SER A O 1
ATOM 1942 N N . ALA A 1 239 ? -8.285 20.501 -3.486 1.00 41.47 239 ALA A N 1
ATOM 1943 C CA . ALA A 1 239 ? -9.347 20.680 -2.530 1.00 41.47 239 ALA A CA 1
ATOM 1944 C C . ALA A 1 239 ? -9.721 22.141 -2.717 1.00 41.47 239 ALA A C 1
ATOM 1946 O O . ALA A 1 239 ? -8.926 23.024 -2.394 1.00 41.47 239 ALA A O 1
ATOM 1947 N N . THR A 1 240 ? -10.853 22.390 -3.371 1.00 33.72 240 THR A N 1
ATOM 1948 C CA . THR A 1 240 ? -11.434 23.720 -3.458 1.00 33.72 240 THR A CA 1
ATOM 1949 C C . THR A 1 240 ? -11.385 24.251 -2.037 1.00 33.72 240 THR A C 1
ATOM 1951 O O . THR A 1 240 ? -11.857 23.568 -1.127 1.00 33.72 240 THR A O 1
ATOM 1954 N N . LEU A 1 241 ? -10.659 25.352 -1.845 1.00 35.44 241 LEU A N 1
ATOM 1955 C CA . LEU A 1 241 ? -10.386 25.943 -0.545 1.00 35.44 241 LEU A CA 1
ATOM 1956 C C . LEU A 1 241 ? -11.728 26.201 0.141 1.00 35.44 241 LEU A C 1
ATOM 1958 O O . LEU A 1 241 ? -12.369 27.218 -0.101 1.00 35.44 241 LEU A O 1
ATOM 1962 N N . VAL A 1 242 ? -12.171 25.257 0.968 1.00 34.66 242 VAL A N 1
ATOM 1963 C CA . VAL A 1 242 ? -13.162 25.536 1.997 1.00 34.66 242 VAL A CA 1
ATOM 1964 C C . VAL A 1 242 ? -12.415 26.426 2.989 1.00 34.66 242 VAL A C 1
ATOM 1966 O O . VAL A 1 242 ? -11.328 26.027 3.426 1.00 34.66 242 VAL A O 1
ATOM 1969 N N . PRO A 1 243 ? -12.901 27.647 3.275 1.00 34.53 243 PRO A N 1
ATOM 1970 C CA . PRO A 1 243 ? -12.243 28.544 4.211 1.00 34.53 243 PRO A CA 1
ATOM 1971 C C . PRO A 1 243 ? -11.954 27.803 5.516 1.00 34.53 243 PRO A C 1
ATOM 1973 O O . PRO A 1 243 ? -12.833 27.131 6.053 1.00 34.53 243 PRO A O 1
ATOM 1976 N N . LYS A 1 244 ? -10.706 27.890 5.988 1.00 36.59 244 LYS A N 1
ATOM 1977 C CA . LYS A 1 244 ? -10.316 27.388 7.305 1.00 36.59 244 LYS A CA 1
ATOM 1978 C C . LYS A 1 244 ? -11.243 28.021 8.344 1.00 36.59 244 LYS A C 1
ATOM 1980 O O . LYS A 1 244 ? -11.209 29.238 8.511 1.00 36.59 244 LYS A O 1
ATOM 1985 N N . GLU A 1 245 ? -12.012 27.216 9.067 1.00 40.88 245 GLU A N 1
ATOM 1986 C CA . GLU A 1 245 ? -12.383 27.614 10.422 1.00 40.88 245 GLU A CA 1
ATOM 1987 C C . GLU A 1 245 ? -11.089 27.696 11.243 1.00 40.88 245 GLU A C 1
ATOM 1989 O O . GLU A 1 245 ? -10.202 26.847 11.096 1.00 40.88 245 GLU A O 1
ATOM 1994 N N . GLN A 1 246 ? -10.941 28.758 12.039 1.00 38.28 246 GLN A N 1
ATOM 1995 C CA . GLN A 1 246 ? -9.783 28.971 12.906 1.00 38.28 246 GLN A CA 1
ATOM 1996 C C . GLN A 1 246 ? -9.657 27.813 13.913 1.00 38.28 246 GLN A C 1
ATOM 1998 O O . GLN A 1 246 ? -10.299 27.801 14.962 1.00 38.28 246 GLN A O 1
ATOM 2003 N N . GLY A 1 247 ? -8.819 26.831 13.582 1.00 48.12 247 GLY A N 1
ATOM 2004 C CA . GLY A 1 247 ? -8.284 25.858 14.526 1.00 48.12 247 GLY A CA 1
ATOM 2005 C C . GLY A 1 247 ? -7.220 26.506 15.413 1.00 48.12 247 GLY A C 1
ATOM 2006 O O . GLY A 1 247 ? -6.524 27.424 14.995 1.00 48.12 247 GLY A O 1
ATOM 2007 N N . ASN A 1 248 ? -7.130 26.046 16.657 1.00 48.00 248 ASN A N 1
ATOM 2008 C CA . ASN A 1 248 ? -6.258 26.588 17.696 1.00 48.00 248 ASN A CA 1
ATOM 2009 C C . ASN A 1 248 ? -4.767 26.373 17.348 1.00 48.00 248 ASN A C 1
ATOM 2011 O O . ASN A 1 248 ? -4.334 25.226 17.224 1.00 48.00 248 ASN A O 1
ATOM 2015 N N . ASP A 1 249 ? -3.985 27.453 17.232 1.00 47.03 249 ASP A N 1
ATOM 2016 C CA . ASP A 1 249 ? -2.579 27.459 16.769 1.00 47.03 249 ASP A CA 1
ATOM 2017 C C . ASP A 1 249 ? -1.646 26.503 17.549 1.00 47.03 249 ASP A C 1
ATOM 2019 O O . ASP A 1 249 ? -0.656 25.996 17.016 1.00 47.03 249 ASP A O 1
ATOM 2023 N N . ASP A 1 250 ? -1.971 26.204 18.811 1.00 46.62 250 ASP A N 1
ATOM 2024 C CA . ASP A 1 250 ? -1.225 25.255 19.650 1.00 46.62 250 ASP A CA 1
ATOM 2025 C C . ASP A 1 250 ? -1.364 23.790 19.183 1.00 46.62 250 ASP A C 1
ATOM 2027 O O . ASP A 1 250 ? -0.455 22.978 19.379 1.00 46.62 250 ASP A O 1
ATOM 2031 N N . GLU A 1 251 ? -2.506 23.431 18.590 1.00 47.22 251 GLU A N 1
ATOM 2032 C CA . GLU A 1 251 ? -2.815 22.065 18.155 1.00 47.22 251 GLU A CA 1
ATOM 2033 C C . GLU A 1 251 ? -2.159 21.746 16.808 1.00 47.22 251 GLU A C 1
ATOM 2035 O O . GLU A 1 251 ? -1.573 20.673 16.635 1.00 47.22 251 GLU A O 1
ATOM 2040 N N . ASP A 1 252 ? -2.163 22.718 15.894 1.00 48.47 252 ASP A N 1
ATOM 2041 C CA . ASP A 1 252 ? -1.476 22.620 14.606 1.00 48.47 252 ASP A CA 1
ATOM 2042 C C . ASP A 1 252 ? 0.044 22.507 14.801 1.00 48.47 252 ASP A C 1
ATOM 2044 O O . ASP A 1 252 ? 0.704 21.740 14.096 1.00 48.47 252 ASP A O 1
ATOM 2048 N N . LYS A 1 253 ? 0.607 23.167 15.822 1.00 47.50 253 LYS A N 1
ATOM 2049 C CA . LYS A 1 253 ? 2.036 23.079 16.150 1.00 47.50 253 LYS A CA 1
ATOM 2050 C C . LYS A 1 253 ? 2.460 21.700 16.663 1.00 47.50 253 LYS A C 1
ATOM 2052 O O . LYS A 1 253 ? 3.502 21.202 16.255 1.00 47.50 253 LYS A O 1
ATOM 2057 N N . LEU A 1 254 ? 1.665 21.051 17.519 1.00 49.88 254 LEU A N 1
ATOM 2058 C CA . LEU A 1 254 ? 1.981 19.703 18.015 1.00 49.88 254 LEU A CA 1
ATOM 2059 C C . LEU A 1 254 ? 1.931 18.656 16.896 1.00 49.88 254 LEU A C 1
ATOM 2061 O O . LEU A 1 254 ? 2.749 17.738 16.874 1.00 49.88 254 LEU A O 1
ATOM 2065 N N . VAL A 1 255 ? 0.979 18.787 15.971 1.00 49.75 255 VAL A N 1
ATOM 2066 C CA . VAL A 1 255 ? 0.889 17.886 14.819 1.00 49.75 255 VAL A CA 1
ATOM 2067 C C . VAL A 1 255 ? 2.021 18.143 13.826 1.00 49.75 255 VAL A C 1
ATOM 2069 O O . VAL A 1 255 ? 2.602 17.188 13.320 1.00 49.75 255 VAL A O 1
ATOM 2072 N N . THR A 1 256 ? 2.393 19.405 13.616 1.00 48.16 256 THR A N 1
ATOM 2073 C CA . THR A 1 256 ? 3.560 19.774 12.802 1.00 48.16 256 THR A CA 1
ATOM 2074 C C . THR A 1 256 ? 4.854 19.213 13.407 1.00 48.16 256 THR A C 1
ATOM 2076 O O . THR A 1 256 ? 5.607 18.550 12.706 1.00 48.16 256 THR A O 1
ATOM 2079 N N . ASP A 1 257 ? 5.053 19.315 14.728 1.00 50.25 257 ASP A N 1
ATOM 2080 C CA . ASP A 1 257 ? 6.200 18.711 15.430 1.00 50.25 257 ASP A CA 1
ATOM 2081 C C . ASP A 1 257 ? 6.258 17.168 15.275 1.00 50.25 257 ASP A C 1
ATOM 2083 O O . ASP A 1 257 ? 7.347 16.588 15.255 1.00 50.25 257 ASP A O 1
ATOM 2087 N N . ILE A 1 258 ? 5.103 16.488 15.172 1.00 51.44 258 ILE A N 1
ATOM 2088 C CA . ILE A 1 258 ? 5.011 15.037 14.908 1.00 51.44 258 ILE A CA 1
ATOM 2089 C C . ILE A 1 258 ? 5.386 14.710 13.455 1.00 51.44 258 ILE A C 1
ATOM 2091 O O . ILE A 1 258 ? 6.084 13.723 13.224 1.00 51.44 258 ILE A O 1
ATOM 2095 N N . LEU A 1 259 ? 4.919 15.513 12.496 1.00 44.53 259 LEU A N 1
ATOM 2096 C CA . LEU A 1 259 ? 5.176 15.328 11.064 1.00 44.53 259 LEU A CA 1
ATOM 2097 C C . LEU A 1 259 ? 6.633 15.640 10.689 1.00 44.53 259 LEU A C 1
ATOM 2099 O O . LEU A 1 259 ? 7.219 14.921 9.885 1.00 44.53 259 LEU A O 1
ATOM 2103 N N . ASP A 1 260 ? 7.240 16.634 11.337 1.00 45.12 260 ASP A N 1
ATOM 2104 C CA . ASP A 1 260 ? 8.612 17.081 11.067 1.00 45.12 260 ASP A CA 1
ATOM 2105 C C . ASP A 1 260 ? 9.683 16.248 11.798 1.00 45.12 260 ASP A C 1
ATOM 2107 O O . ASP A 1 260 ? 10.873 16.553 11.737 1.00 45.12 260 ASP A O 1
ATOM 2111 N N . GLY A 1 261 ? 9.290 15.201 12.535 1.00 43.84 261 GLY A N 1
ATOM 2112 C CA . GLY A 1 261 ? 10.228 14.337 13.258 1.00 43.84 261 GLY A CA 1
ATOM 2113 C C . GLY A 1 261 ? 10.957 15.018 14.427 1.00 43.84 261 GLY A C 1
ATOM 2114 O O . GLY A 1 261 ? 11.851 14.412 15.018 1.00 43.84 261 GLY A O 1
ATOM 2115 N N . ASN A 1 262 ? 10.552 16.231 14.824 1.00 46.28 262 ASN A N 1
ATOM 2116 C CA . ASN A 1 262 ? 11.100 17.004 15.950 1.00 46.28 262 ASN A CA 1
ATOM 2117 C C . ASN A 1 262 ? 10.561 16.523 17.308 1.00 46.28 262 ASN A C 1
ATOM 2119 O O . ASN A 1 262 ? 10.201 17.286 18.211 1.00 46.28 262 ASN A O 1
ATOM 2123 N N . LEU A 1 263 ? 10.505 15.209 17.472 1.00 53.56 263 LEU A N 1
ATOM 2124 C CA . LEU A 1 263 ? 10.011 14.565 18.670 1.00 53.56 263 LEU A CA 1
ATOM 2125 C C . LEU A 1 263 ? 11.177 14.410 19.644 1.00 53.56 263 LEU A C 1
ATOM 2127 O O . LEU A 1 263 ? 11.943 13.451 19.581 1.00 53.56 263 LEU A O 1
ATOM 2131 N N . GLY A 1 264 ? 11.314 15.378 20.555 1.00 49.94 264 GLY A N 1
ATOM 2132 C CA . GLY A 1 264 ? 12.163 15.242 21.743 1.00 49.94 264 GLY A CA 1
ATOM 2133 C C . GLY A 1 264 ? 11.823 13.988 22.570 1.00 49.94 264 GLY A C 1
ATOM 2134 O O . GLY A 1 264 ? 10.985 13.173 22.191 1.00 49.94 264 GLY A O 1
ATOM 2135 N N . SER A 1 265 ? 12.467 13.814 23.729 1.00 48.84 265 SER A N 1
ATOM 2136 C CA . SER A 1 265 ? 12.374 12.570 24.513 1.00 48.84 265 SER A CA 1
ATOM 2137 C C . SER A 1 265 ? 10.936 12.074 24.756 1.00 48.84 265 SER A C 1
ATOM 2139 O O . SER A 1 265 ? 9.982 12.848 24.862 1.00 48.84 265 SER A O 1
ATOM 2141 N N . LYS A 1 266 ? 10.778 10.752 24.888 1.00 42.34 266 LYS A N 1
ATOM 2142 C CA . LYS A 1 266 ? 9.492 10.069 25.117 1.00 42.34 266 LYS A CA 1
ATOM 2143 C C . LYS A 1 266 ? 8.699 10.677 26.288 1.00 42.34 266 LYS A C 1
ATOM 2145 O O . LYS A 1 266 ? 7.487 10.858 26.171 1.00 42.34 266 LYS A O 1
ATOM 2150 N N . GLU A 1 267 ? 9.370 11.072 27.374 1.00 42.00 267 GLU A N 1
ATOM 2151 C CA . GLU A 1 267 ? 8.768 11.821 28.486 1.00 42.00 267 GLU A CA 1
ATOM 2152 C C . GLU A 1 267 ? 8.196 13.184 28.065 1.00 42.00 267 GLU A C 1
ATOM 2154 O O . GLU A 1 267 ? 7.126 13.573 28.538 1.00 42.00 267 GLU A O 1
ATOM 2159 N N . ALA A 1 268 ? 8.869 13.917 27.174 1.00 46.69 268 ALA A N 1
ATOM 2160 C CA . ALA A 1 268 ? 8.412 15.219 26.693 1.00 46.69 268 ALA A CA 1
ATOM 2161 C C . ALA A 1 268 ? 7.140 15.099 25.839 1.00 46.69 268 ALA A C 1
ATOM 2163 O O . ALA A 1 268 ? 6.228 15.915 25.986 1.00 46.69 268 ALA A O 1
ATOM 2164 N N . ILE A 1 269 ? 7.039 14.051 25.015 1.00 49.47 269 ILE A N 1
ATOM 2165 C CA . ILE A 1 269 ? 5.849 13.747 24.203 1.00 49.47 269 ILE A CA 1
ATOM 2166 C C . ILE A 1 269 ? 4.657 13.425 25.109 1.00 49.47 269 ILE A C 1
ATOM 2168 O O . ILE A 1 269 ? 3.598 14.039 24.991 1.00 49.47 269 ILE A O 1
ATOM 2172 N N . ILE A 1 270 ? 4.843 12.515 26.072 1.00 46.19 270 ILE A N 1
ATOM 2173 C CA . ILE A 1 270 ? 3.794 12.117 27.023 1.00 46.19 270 ILE A CA 1
ATOM 2174 C C . ILE A 1 270 ? 3.333 13.319 27.856 1.00 46.19 270 ILE A C 1
ATOM 2176 O O . ILE A 1 270 ? 2.138 13.491 28.093 1.00 46.19 270 ILE A O 1
ATOM 2180 N N . LYS A 1 271 ? 4.260 14.190 28.270 1.00 50.56 271 LYS A N 1
ATOM 2181 C CA . LYS A 1 271 ? 3.942 15.408 29.025 1.00 50.56 271 LYS A CA 1
ATOM 2182 C C . LYS A 1 271 ? 3.139 16.416 28.194 1.00 50.56 271 LYS A C 1
ATOM 2184 O O . LYS A 1 271 ? 2.200 17.008 28.726 1.00 50.56 271 LYS A O 1
ATOM 2189 N N . ARG A 1 272 ? 3.463 16.598 26.907 1.00 53.53 272 ARG A N 1
ATOM 2190 C CA . ARG A 1 272 ? 2.700 17.473 25.993 1.00 53.53 272 ARG A CA 1
ATOM 2191 C C . ARG A 1 272 ? 1.302 16.919 25.713 1.00 53.53 272 ARG A C 1
ATOM 2193 O O . ARG A 1 272 ? 0.337 17.669 25.821 1.00 53.53 272 ARG A O 1
ATOM 2200 N N . LEU A 1 273 ? 1.184 15.613 25.464 1.00 42.78 273 LEU A N 1
ATOM 2201 C CA . LEU A 1 273 ? -0.103 14.940 25.255 1.00 42.78 273 LEU A CA 1
ATOM 2202 C C . LEU A 1 273 ? -1.001 15.019 26.498 1.00 42.78 273 LEU A C 1
ATOM 2204 O O . LEU A 1 273 ? -2.167 15.380 26.386 1.00 42.78 273 LEU A O 1
ATOM 2208 N N . ARG A 1 274 ? -0.457 14.789 27.703 1.00 47.25 274 ARG A N 1
ATOM 2209 C CA . ARG A 1 274 ? -1.217 14.927 28.961 1.00 47.25 274 ARG A CA 1
ATOM 2210 C C . ARG A 1 274 ? -1.728 16.351 29.193 1.00 47.25 274 ARG A C 1
ATOM 2212 O O . ARG A 1 274 ? -2.867 16.515 29.611 1.00 47.25 274 ARG A O 1
ATOM 2219 N N . LYS A 1 275 ? -0.908 17.368 28.898 1.00 44.16 275 LYS A N 1
ATOM 2220 C CA . LYS A 1 275 ? -1.296 18.786 29.009 1.00 44.16 275 LYS A CA 1
ATOM 2221 C C . LYS A 1 275 ? -2.386 19.177 28.000 1.00 44.16 275 LYS A C 1
ATOM 2223 O O . LYS A 1 275 ? -3.183 20.065 28.284 1.00 44.16 275 LYS A O 1
ATOM 2228 N N . TYR A 1 276 ? -2.406 18.542 26.829 1.00 43.16 276 TYR A N 1
ATOM 2229 C CA . TYR A 1 276 ? -3.460 18.726 25.833 1.00 43.16 276 TYR A CA 1
ATOM 2230 C C . TYR A 1 276 ? -4.774 18.073 26.292 1.00 43.16 276 TYR A C 1
ATOM 2232 O O . TYR A 1 276 ? -5.798 18.747 26.331 1.00 43.16 276 TYR A O 1
ATOM 2240 N N . CYS A 1 277 ? -4.741 16.818 26.756 1.00 36.31 277 CYS A N 1
ATOM 2241 C CA . CYS A 1 277 ? -5.941 16.123 27.238 1.00 36.31 277 CYS A CA 1
ATOM 2242 C C . CYS A 1 277 ? -6.578 16.788 28.472 1.00 36.31 277 CYS A C 1
ATOM 2244 O O . CYS A 1 277 ? -7.796 16.777 28.605 1.00 36.31 277 CYS A O 1
ATOM 2246 N N . SER A 1 278 ? -5.790 17.422 29.350 1.00 38.78 278 SER A N 1
ATOM 2247 C CA . SER A 1 278 ? -6.315 18.130 30.529 1.00 38.78 278 SER A CA 1
ATOM 2248 C C . SER A 1 278 ? -7.020 19.457 30.220 1.00 38.78 278 SER A C 1
ATOM 2250 O O . SER A 1 278 ? -7.543 20.073 31.137 1.00 38.78 278 SER A O 1
ATOM 2252 N N . LYS A 1 279 ? -6.997 19.944 28.969 1.00 35.03 279 LYS A N 1
ATOM 2253 C CA . LYS A 1 279 ? -7.778 21.125 28.548 1.00 35.03 279 LYS A CA 1
ATOM 2254 C C . LYS A 1 279 ? -9.233 20.778 28.185 1.00 35.03 279 LYS A C 1
ATOM 2256 O O . LYS A 1 279 ? -10.012 21.691 27.935 1.00 35.03 279 LYS A O 1
ATOM 2261 N N . PHE A 1 280 ? -9.579 19.490 28.139 1.00 33.31 280 PHE A N 1
ATOM 2262 C CA . PHE A 1 280 ? -10.892 18.981 27.722 1.00 33.31 280 PHE A CA 1
ATOM 2263 C C . PHE A 1 280 ? -11.576 18.115 28.800 1.00 33.31 280 PHE A C 1
ATOM 2265 O O . PHE A 1 280 ? -12.512 17.380 28.489 1.00 33.31 280 PHE A O 1
ATOM 2272 N N . ALA A 1 281 ? -11.104 18.199 30.047 1.00 32.25 281 ALA A N 1
ATOM 2273 C CA . ALA A 1 281 ? -11.734 17.656 31.251 1.00 32.25 281 ALA A CA 1
ATOM 2274 C C . ALA A 1 281 ? -12.104 18.819 32.177 1.00 32.25 281 ALA A C 1
ATOM 2276 O O . ALA A 1 281 ? -13.173 18.736 32.817 1.00 32.25 281 ALA A O 1
#

InterPro domains:
  IPR017905 ERV/ALR sulfhydryl oxidase domain [PF04777] (95-194)
  IPR017905 ERV/ALR sulfhydryl oxidase domain [PS51324] (86-193)
  IPR036774 ERV/ALR sulfhydryl oxidase domain superfamily [G3DSA:1.20.120.310] (84-238)
  IPR036774 ERV/ALR sulfhydryl oxidase domain superfamily [SSF69000] (87-194)
  IPR039798 Sulfhydryl oxidase [PTHR22897] (2-238)
  IPR042568 Sulfhydryl oxidase, flavin adenine dinucleotide (FAD) binding domain superfamily [G3DSA:1.20.120.1960] (1-83)